Protein AF-A0A1H7DZS6-F1 (afdb_monomer_lite)

pLDDT: mean 70.5, std 15.98, range [32.78, 91.69]

Sequence (254 aa):
MMGNQKRARTQVGEMLVAMIVQDIGSSQHAVVIEGDDVTPARTVVLNKPEADPLTGVPYLSNDLQRTMLQVGLQDVPSSPTYRGQQLNALSESIKGLPPQYQAAAMPFLASLMDVPFRRALVQALCDAAAQESPEQVEQRIQKAVADALAKAGNDLKARELDMKERKTEAEIRKLMADAVQVGVQAAFAAMQGGAQVAQMPMIAPIADAIMQGAGYKRPMPGGDDPNFPTPAQTAAMNIKDPYVQGQGPRVGGA

Radius of gyration: 53.46 Å; chains: 1; bounding box: 147×62×86 Å

Secondary structure (DSSP, 8-state):
-HHHHHHHHHHHHHHHHHHHHHHHTTS-EEEEE---SSS--EEEEESEEEE-TTT--EEEET-TTTS------------HHHHHHHHHHHHHHHHTS-HHHHHHHHHHHHHHS--TTHHHHHHHHHHHHHSPPHHHHHHHHHHHHHHHHHHHHHHHHHHHHHHHHHHHHHHHHHHHHHHHHHHHHHHHHHHHHHHHHHH-TTSHHHHHHHHHHTT-PPP-S------PPPPP----------------------

Structure (mmCIF, N/CA/C/O backbone):
data_AF-A0A1H7DZS6-F1
#
_entry.id   AF-A0A1H7DZS6-F1
#
loop_
_atom_site.group_PDB
_atom_site.id
_atom_site.type_symbol
_atom_site.label_atom_id
_atom_site.label_alt_id
_atom_site.label_comp_id
_atom_site.label_asym_id
_atom_site.label_entity_id
_atom_site.label_seq_id
_atom_site.pdbx_PDB_ins_code
_atom_site.Cartn_x
_atom_site.Cartn_y
_atom_site.Cartn_z
_atom_site.occupancy
_atom_site.B_iso_or_equiv
_atom_site.auth_seq_id
_atom_site.auth_comp_id
_atom_site.auth_asym_id
_atom_site.auth_atom_id
_atom_site.pdbx_PDB_model_num
ATOM 1 N N . MET A 1 1 ? 32.379 15.514 -22.946 1.00 51.09 1 MET A N 1
ATOM 2 C CA . MET A 1 1 ? 32.490 14.082 -23.324 1.00 51.09 1 MET A CA 1
ATOM 3 C C . MET A 1 1 ? 31.477 13.148 -22.632 1.00 51.09 1 MET A C 1
ATOM 5 O O . MET A 1 1 ? 31.212 12.090 -23.184 1.00 51.09 1 MET A O 1
ATOM 9 N N . MET A 1 2 ? 30.844 13.509 -21.502 1.00 55.12 2 MET A N 1
ATOM 10 C CA . MET A 1 2 ? 29.923 12.622 -20.745 1.00 55.12 2 MET A CA 1
ATOM 11 C C . MET A 1 2 ? 28.507 12.409 -21.335 1.00 55.12 2 MET A C 1
ATOM 13 O O . MET A 1 2 ? 27.782 11.538 -20.862 1.00 55.12 2 MET A O 1
ATOM 17 N N . GLY A 1 3 ? 28.094 13.159 -22.365 1.00 66.62 3 GLY A N 1
ATOM 18 C CA . GLY A 1 3 ? 26.775 12.992 -23.003 1.00 66.62 3 GLY A CA 1
ATOM 19 C C . GLY A 1 3 ? 26.722 11.898 -24.078 1.00 66.62 3 GLY A C 1
ATOM 20 O O . GLY A 1 3 ? 25.679 11.282 -24.280 1.00 66.62 3 GLY A O 1
ATOM 21 N N . ASN A 1 4 ? 27.851 11.613 -24.735 1.00 78.94 4 ASN A N 1
ATOM 22 C CA . ASN A 1 4 ? 27.878 10.733 -25.907 1.00 78.94 4 ASN A CA 1
ATOM 23 C C . ASN A 1 4 ? 27.696 9.262 -25.527 1.00 78.94 4 ASN A C 1
ATOM 25 O O . ASN A 1 4 ? 26.955 8.554 -26.196 1.00 78.94 4 ASN A O 1
ATOM 29 N N . GLN A 1 5 ? 28.308 8.811 -24.427 1.00 78.56 5 GLN A N 1
ATOM 30 C CA . GLN A 1 5 ? 28.119 7.441 -23.939 1.00 78.56 5 GLN A CA 1
ATOM 31 C C . GLN A 1 5 ? 26.693 7.195 -23.448 1.00 78.56 5 GLN A C 1
ATOM 33 O O . GLN A 1 5 ? 26.123 6.155 -23.760 1.00 78.56 5 GLN A O 1
ATOM 38 N N . LYS A 1 6 ? 26.097 8.150 -22.719 1.00 75.56 6 LYS A N 1
ATOM 39 C CA . LYS A 1 6 ? 24.701 8.036 -22.273 1.00 75.56 6 LYS A CA 1
ATOM 40 C C . LYS A 1 6 ? 23.760 7.956 -23.472 1.00 75.56 6 LYS A C 1
ATOM 42 O O . LYS A 1 6 ? 22.984 7.017 -23.561 1.00 75.56 6 LYS A O 1
ATOM 47 N N . ARG A 1 7 ? 23.917 8.864 -24.443 1.00 80.31 7 ARG A N 1
ATOM 48 C CA . ARG A 1 7 ? 23.130 8.864 -25.683 1.00 80.31 7 ARG A CA 1
ATOM 49 C C . ARG A 1 7 ? 23.298 7.573 -26.488 1.00 80.31 7 ARG A C 1
ATOM 51 O O . ARG A 1 7 ? 22.303 7.025 -26.938 1.00 80.31 7 ARG A O 1
ATOM 58 N N . ALA A 1 8 ? 24.525 7.071 -26.632 1.00 83.62 8 ALA A N 1
ATOM 59 C CA . ALA A 1 8 ? 24.784 5.817 -27.337 1.00 83.62 8 ALA A CA 1
ATOM 60 C C . ALA A 1 8 ? 24.133 4.616 -26.628 1.00 83.62 8 ALA A C 1
ATOM 62 O O . ALA A 1 8 ? 23.527 3.776 -27.284 1.00 83.62 8 ALA A O 1
ATOM 63 N N . ARG A 1 9 ? 24.191 4.552 -25.289 1.00 81.06 9 ARG A N 1
ATOM 64 C CA . ARG A 1 9 ? 23.509 3.508 -24.505 1.00 81.06 9 ARG A CA 1
ATOM 65 C C . ARG A 1 9 ? 21.989 3.588 -24.634 1.00 81.06 9 ARG A C 1
ATOM 67 O O . ARG A 1 9 ? 21.358 2.550 -24.786 1.00 81.06 9 ARG A O 1
ATOM 74 N N . THR A 1 10 ? 21.413 4.792 -24.622 1.00 82.06 10 THR A N 1
ATOM 75 C CA . THR A 1 10 ? 19.974 4.984 -24.852 1.00 82.06 10 THR A CA 1
ATOM 76 C C . THR A 1 10 ? 19.564 4.504 -26.240 1.00 82.06 10 THR A C 1
ATOM 78 O O . THR A 1 10 ? 18.624 3.731 -26.342 1.00 82.06 10 THR A O 1
ATOM 81 N N . GLN A 1 11 ? 20.315 4.862 -27.285 1.00 84.00 11 GLN A N 1
ATOM 82 C CA . GLN A 1 11 ? 20.041 4.412 -28.657 1.00 84.00 11 GLN A CA 1
ATOM 83 C C . GLN A 1 11 ? 20.118 2.889 -28.808 1.00 84.00 11 GLN A C 1
ATOM 85 O O . GLN A 1 11 ? 19.274 2.288 -29.469 1.00 84.00 11 GLN A O 1
ATOM 90 N N . VAL A 1 12 ? 21.109 2.250 -28.179 1.00 87.00 12 VAL A N 1
ATOM 91 C CA . VAL A 1 12 ? 21.199 0.782 -28.153 1.00 87.00 12 VAL A CA 1
ATOM 92 C C . VAL A 1 12 ? 20.002 0.187 -27.409 1.00 87.00 12 VAL A C 1
ATOM 94 O O . VAL A 1 12 ? 19.409 -0.771 -27.891 1.00 87.00 12 VAL A O 1
ATOM 97 N N . GLY A 1 13 ? 19.607 0.771 -26.276 1.00 84.25 13 GLY A N 1
ATOM 98 C CA . GLY A 1 13 ? 18.428 0.342 -25.524 1.00 84.25 13 GLY A CA 1
ATOM 99 C C . GLY A 1 13 ? 17.132 0.447 -26.330 1.00 84.25 13 GLY A C 1
ATOM 100 O O . GLY A 1 13 ? 16.362 -0.505 -26.369 1.00 84.25 13 GLY A O 1
ATOM 101 N N . GLU A 1 14 ? 16.918 1.564 -27.024 1.00 84.50 14 GLU A N 1
ATOM 102 C CA . GLU A 1 14 ? 15.766 1.770 -27.910 1.00 84.50 14 GLU A CA 1
ATOM 103 C C . GLU A 1 14 ? 15.730 0.736 -29.042 1.00 84.50 14 GLU A C 1
ATOM 105 O O . GLU A 1 14 ? 14.680 0.153 -29.310 1.00 84.50 14 GLU A O 1
ATOM 110 N N . MET A 1 15 ? 16.876 0.451 -29.668 1.00 86.50 15 MET A N 1
ATOM 111 C CA . MET A 1 15 ? 16.966 -0.551 -30.733 1.00 86.50 15 MET A CA 1
ATOM 112 C C . MET A 1 15 ? 16.687 -1.969 -30.214 1.00 86.50 15 MET A C 1
ATOM 114 O O . MET A 1 15 ? 15.955 -2.718 -30.856 1.00 86.50 15 MET A O 1
ATOM 118 N N . LEU A 1 16 ? 17.212 -2.328 -29.039 1.00 86.38 16 LEU A N 1
ATOM 119 C CA . LEU A 1 16 ? 16.938 -3.623 -28.410 1.00 86.38 16 LEU A CA 1
ATOM 120 C C . LEU A 1 16 ? 15.455 -3.778 -28.059 1.00 86.38 16 LEU A C 1
ATOM 122 O O . LEU A 1 16 ? 14.871 -4.824 -28.329 1.00 86.38 16 LEU A O 1
ATOM 126 N N . VAL A 1 17 ? 14.825 -2.736 -27.510 1.00 85.06 17 VAL A N 1
ATOM 127 C CA . VAL A 1 17 ? 13.386 -2.754 -27.216 1.00 85.06 17 VAL A CA 1
ATOM 128 C C . VAL A 1 17 ? 12.570 -2.876 -28.500 1.00 85.06 17 VAL A C 1
ATOM 130 O O . VAL A 1 17 ? 11.630 -3.663 -28.532 1.00 85.06 17 VAL A O 1
ATOM 133 N N . ALA A 1 18 ? 12.945 -2.179 -29.575 1.00 85.25 18 ALA A N 1
ATOM 134 C CA . ALA A 1 18 ? 12.273 -2.316 -30.866 1.00 85.25 18 ALA A CA 1
ATOM 135 C C . ALA A 1 18 ? 12.347 -3.755 -31.408 1.00 85.25 18 ALA A C 1
ATOM 137 O O . ALA A 1 18 ? 11.340 -4.279 -31.882 1.00 85.25 18 ALA A O 1
ATOM 138 N N . MET A 1 19 ? 13.502 -4.421 -31.278 1.00 88.06 19 MET A N 1
ATOM 139 C CA . MET A 1 19 ? 13.647 -5.833 -31.651 1.00 88.06 19 MET A CA 1
ATOM 140 C C . MET A 1 19 ? 12.767 -6.751 -30.791 1.00 88.06 19 MET A C 1
ATOM 142 O O . MET A 1 19 ? 12.117 -7.640 -31.332 1.00 88.06 19 MET A O 1
ATOM 146 N N . ILE A 1 20 ? 12.694 -6.514 -29.477 1.00 86.62 20 ILE A N 1
ATOM 147 C CA . ILE A 1 20 ? 11.839 -7.287 -28.559 1.00 86.62 20 ILE A CA 1
ATOM 148 C C . ILE A 1 20 ? 10.353 -7.088 -28.889 1.00 86.62 20 ILE A C 1
ATOM 150 O O . ILE A 1 20 ? 9.594 -8.052 -28.925 1.00 86.62 20 ILE A O 1
ATOM 154 N N . VAL A 1 21 ? 9.924 -5.854 -29.170 1.00 85.69 21 VAL A N 1
ATOM 155 C CA . VAL A 1 21 ? 8.537 -5.557 -29.570 1.00 85.69 21 VAL A CA 1
ATOM 156 C C . VAL A 1 21 ? 8.193 -6.241 -30.896 1.00 85.69 21 VAL A C 1
ATOM 158 O O . VAL A 1 21 ? 7.091 -6.770 -31.042 1.00 85.69 21 VAL A O 1
ATOM 161 N N . GLN A 1 22 ? 9.130 -6.268 -31.849 1.00 85.62 22 GLN A N 1
ATOM 162 C CA . GLN A 1 22 ? 8.944 -6.963 -33.122 1.00 85.62 22 GLN A CA 1
ATOM 163 C C . GLN A 1 22 ? 8.830 -8.485 -32.944 1.00 85.62 22 GLN A C 1
ATOM 165 O O . GLN A 1 22 ? 8.007 -9.100 -33.619 1.00 85.62 22 GLN A O 1
ATOM 170 N N . ASP A 1 23 ? 9.617 -9.074 -32.042 1.00 87.19 23 ASP A N 1
ATOM 171 C CA . ASP A 1 23 ? 9.594 -10.511 -31.742 1.00 87.19 23 ASP A CA 1
ATOM 172 C C . ASP A 1 23 ? 8.302 -10.939 -31.021 1.00 87.19 23 ASP A C 1
ATOM 174 O O . ASP A 1 23 ? 7.656 -11.908 -31.415 1.00 87.19 23 ASP A O 1
ATOM 178 N N . ILE A 1 24 ? 7.857 -10.169 -30.018 1.00 85.69 24 ILE A N 1
ATOM 179 C CA . ILE A 1 24 ? 6.601 -10.436 -29.291 1.00 85.69 24 ILE A CA 1
ATOM 180 C C . ILE A 1 24 ? 5.380 -10.272 -30.213 1.00 85.69 24 ILE A C 1
ATOM 182 O O . ILE A 1 24 ? 4.404 -11.030 -30.119 1.00 85.69 24 ILE A O 1
ATOM 186 N N . GLY A 1 25 ? 5.410 -9.276 -31.101 1.00 84.50 25 GLY A N 1
ATOM 187 C CA . GLY A 1 25 ? 4.327 -9.000 -32.039 1.00 84.50 25 GLY A CA 1
ATOM 188 C C . GLY A 1 25 ? 2.991 -8.732 -31.334 1.00 84.50 25 GLY A C 1
ATOM 189 O O . GLY A 1 25 ? 2.914 -7.933 -30.400 1.00 84.50 25 GLY A O 1
ATOM 190 N N . SER A 1 26 ? 1.932 -9.410 -31.786 1.00 80.44 26 SER A N 1
ATOM 191 C CA . SER A 1 26 ? 0.571 -9.341 -31.226 1.00 80.44 26 SER A CA 1
ATOM 192 C C . SER A 1 26 ? 0.249 -10.477 -30.248 1.00 80.44 26 SER A C 1
ATOM 194 O O . SER A 1 26 ? -0.894 -10.612 -29.810 1.00 80.44 26 SER A O 1
ATOM 196 N N . SER A 1 27 ? 1.232 -11.317 -29.913 1.00 83.19 27 SER A N 1
ATOM 197 C CA . SER A 1 27 ? 1.024 -12.438 -28.998 1.00 83.19 27 SER A CA 1
ATOM 198 C C . SER A 1 27 ? 0.880 -11.960 -27.551 1.00 83.19 27 SER A C 1
ATOM 200 O O . SER A 1 27 ? 1.507 -10.980 -27.139 1.00 83.19 27 SER A O 1
ATOM 202 N N . GLN A 1 28 ? 0.043 -12.654 -26.773 1.00 86.25 28 GLN A N 1
ATOM 203 C CA . GLN A 1 28 ? -0.100 -12.395 -25.343 1.00 86.25 28 GLN A CA 1
ATOM 204 C C . GLN A 1 28 ? 1.182 -12.823 -24.623 1.00 86.25 28 GLN A C 1
ATOM 206 O O . GLN A 1 28 ? 1.579 -13.987 -24.695 1.00 86.25 28 GLN A O 1
ATOM 211 N N . HIS A 1 29 ? 1.799 -11.899 -23.887 1.00 85.75 29 HIS A N 1
ATOM 212 C CA . HIS A 1 29 ? 3.060 -12.149 -23.194 1.00 85.75 29 HIS A CA 1
ATOM 213 C C . HIS A 1 29 ? 2.986 -11.683 -21.738 1.00 85.75 29 HIS A C 1
ATOM 215 O O . HIS A 1 29 ? 2.577 -10.558 -21.459 1.00 85.75 29 HIS A O 1
ATOM 221 N N . ALA A 1 30 ? 3.363 -12.542 -20.791 1.00 87.62 30 ALA A N 1
ATOM 222 C CA . ALA A 1 30 ? 3.371 -12.208 -19.369 1.00 87.62 30 ALA A CA 1
ATOM 223 C C . ALA A 1 30 ? 4.791 -11.847 -18.921 1.00 87.62 30 ALA A C 1
ATOM 225 O O . ALA A 1 30 ? 5.684 -12.688 -18.955 1.00 87.62 30 ALA A O 1
ATOM 226 N N . VAL A 1 31 ? 4.981 -10.606 -18.474 1.00 85.88 31 VAL A N 1
ATOM 227 C CA . VAL A 1 31 ? 6.244 -10.128 -17.905 1.00 85.88 31 VAL A CA 1
ATOM 228 C C . VAL A 1 31 ? 6.127 -10.119 -16.389 1.00 85.88 31 VAL A C 1
ATOM 230 O O . VAL A 1 31 ? 5.275 -9.432 -15.819 1.00 85.88 31 VAL A O 1
ATOM 233 N N . VAL A 1 32 ? 6.996 -10.877 -15.725 1.00 86.44 32 VAL A N 1
ATOM 234 C CA . VAL A 1 32 ? 7.139 -10.829 -14.269 1.00 86.44 32 VAL A CA 1
ATOM 235 C C . VAL A 1 32 ? 8.122 -9.715 -13.935 1.00 86.44 32 VAL A C 1
ATOM 237 O O . VAL A 1 32 ? 9.293 -9.783 -14.292 1.00 86.44 32 VAL A O 1
ATOM 240 N N . ILE A 1 33 ? 7.635 -8.673 -13.267 1.00 83.94 33 ILE A N 1
ATOM 241 C CA . ILE A 1 33 ? 8.483 -7.639 -12.682 1.00 83.94 33 ILE A CA 1
ATOM 242 C C . ILE A 1 33 ? 8.883 -8.153 -11.306 1.00 83.94 33 ILE A C 1
ATOM 244 O O . ILE A 1 33 ? 8.041 -8.266 -10.406 1.00 83.94 33 ILE A O 1
ATOM 248 N N . GLU A 1 34 ? 10.160 -8.503 -11.171 1.00 75.62 34 GLU A N 1
ATOM 249 C CA . GLU A 1 34 ? 10.739 -8.873 -9.886 1.00 75.62 34 GLU A CA 1
ATOM 250 C C . GLU A 1 34 ? 10.570 -7.707 -8.909 1.00 75.62 34 GLU A C 1
ATOM 252 O O . GLU A 1 34 ? 10.906 -6.561 -9.208 1.00 75.62 34 GLU A O 1
ATOM 257 N N . GLY A 1 35 ? 9.970 -8.007 -7.762 1.00 73.75 35 GLY A N 1
ATOM 258 C CA . GLY A 1 35 ? 9.807 -7.047 -6.682 1.00 73.75 35 GLY A CA 1
ATOM 259 C C . GLY A 1 35 ? 11.135 -6.767 -5.984 1.00 73.75 35 GLY A C 1
ATOM 260 O O . GLY A 1 35 ? 12.027 -7.620 -5.963 1.00 73.75 35 GLY A O 1
ATOM 261 N N . ASP A 1 36 ? 11.251 -5.577 -5.402 1.00 71.88 36 ASP A N 1
ATOM 262 C CA . ASP A 1 36 ? 12.364 -5.236 -4.514 1.00 71.88 36 ASP A CA 1
ATOM 263 C C . ASP A 1 36 ? 12.099 -5.754 -3.087 1.00 71.88 36 ASP A C 1
ATOM 265 O O . ASP A 1 36 ? 11.020 -6.257 -2.784 1.00 71.88 36 ASP A O 1
ATOM 269 N N . ASP A 1 37 ? 13.048 -5.598 -2.168 1.00 68.81 37 ASP A N 1
ATOM 270 C CA . ASP A 1 37 ? 12.923 -6.075 -0.785 1.00 68.81 37 ASP A CA 1
ATOM 271 C C . ASP A 1 37 ? 11.703 -5.491 -0.040 1.00 68.81 37 ASP A C 1
ATOM 273 O O . ASP A 1 37 ? 11.241 -6.080 0.934 1.00 68.81 37 ASP A O 1
ATOM 277 N N . VAL A 1 38 ? 11.166 -4.358 -0.513 1.00 69.19 38 VAL A N 1
ATOM 278 C CA . VAL A 1 38 ? 9.967 -3.692 0.027 1.00 69.19 38 VAL A CA 1
ATOM 279 C C . VAL A 1 38 ? 8.716 -3.913 -0.832 1.00 69.19 38 VAL A C 1
ATOM 281 O O . VAL A 1 38 ? 7.598 -3.868 -0.321 1.00 69.19 38 VAL A O 1
ATOM 284 N N . THR A 1 39 ? 8.864 -4.111 -2.144 1.00 75.31 39 THR A N 1
ATOM 285 C CA . THR A 1 39 ? 7.722 -4.157 -3.072 1.00 75.31 39 THR A CA 1
ATOM 286 C C . THR A 1 39 ? 7.503 -5.579 -3.576 1.00 75.31 39 THR A C 1
ATOM 288 O O . THR A 1 39 ? 8.445 -6.196 -4.060 1.00 75.31 39 THR A O 1
ATOM 291 N N . PRO A 1 40 ? 6.280 -6.133 -3.506 1.00 78.44 40 PRO A N 1
ATOM 292 C CA . PRO A 1 40 ? 6.043 -7.496 -3.963 1.00 78.44 40 PRO A CA 1
ATOM 293 C C . PRO A 1 40 ? 6.203 -7.609 -5.483 1.00 78.44 40 PRO A C 1
ATOM 295 O O . PRO A 1 40 ? 5.926 -6.666 -6.230 1.00 78.44 40 PRO A O 1
ATOM 298 N N . ALA A 1 41 ? 6.605 -8.795 -5.944 1.00 84.31 41 ALA A N 1
ATOM 299 C CA . ALA A 1 41 ? 6.673 -9.095 -7.369 1.00 84.31 41 ALA A CA 1
ATOM 300 C C . ALA A 1 41 ? 5.287 -8.953 -8.011 1.00 84.31 41 ALA A C 1
ATOM 302 O O . ALA A 1 41 ? 4.280 -9.411 -7.464 1.00 84.31 41 ALA A O 1
ATOM 303 N N . ARG A 1 42 ? 5.235 -8.334 -9.192 1.00 84.38 42 ARG A N 1
ATOM 304 C CA . ARG A 1 42 ? 3.986 -8.129 -9.936 1.00 84.38 42 ARG A CA 1
ATOM 305 C C . ARG A 1 42 ? 4.114 -8.673 -11.345 1.00 84.38 42 ARG A C 1
ATOM 307 O O . ARG A 1 42 ? 5.106 -8.439 -12.025 1.00 84.38 42 ARG A O 1
ATOM 314 N N . THR A 1 43 ? 3.079 -9.364 -11.804 1.00 87.12 43 THR A N 1
ATOM 315 C CA . THR A 1 43 ? 3.013 -9.842 -13.188 1.00 87.12 43 THR A CA 1
ATOM 316 C C . THR A 1 43 ? 2.168 -8.879 -14.005 1.00 87.12 43 THR A C 1
ATOM 318 O O . THR A 1 43 ? 1.039 -8.565 -13.627 1.00 87.12 43 THR A O 1
ATOM 321 N N . VAL A 1 44 ? 2.717 -8.394 -15.114 1.00 87.31 44 VAL A N 1
ATOM 322 C CA . VAL A 1 44 ? 2.021 -7.541 -16.079 1.00 87.31 44 VAL A CA 1
ATOM 323 C C . VAL A 1 44 ? 1.840 -8.334 -17.366 1.00 87.31 44 VAL A C 1
ATOM 325 O O . VAL A 1 44 ? 2.802 -8.861 -17.920 1.00 87.31 44 VAL A O 1
ATOM 328 N N . VAL A 1 45 ? 0.598 -8.432 -17.840 1.00 89.50 45 VAL A N 1
ATOM 329 C CA . VAL A 1 45 ? 0.276 -9.107 -19.102 1.00 89.50 45 VAL A CA 1
ATOM 330 C C . VAL A 1 45 ? 0.192 -8.065 -20.215 1.00 89.50 45 VAL A C 1
ATOM 332 O O . VAL A 1 45 ? -0.584 -7.109 -20.129 1.00 89.50 45 VAL A O 1
ATOM 335 N N . LEU A 1 46 ? 1.013 -8.260 -21.240 1.00 87.75 46 LEU A N 1
ATOM 336 C CA . LEU A 1 46 ? 1.074 -7.478 -22.469 1.00 87.75 46 LEU A CA 1
ATOM 337 C C . LEU A 1 46 ? 0.176 -8.122 -23.530 1.00 87.75 46 LEU A C 1
ATOM 339 O O . LEU A 1 46 ? 0.028 -9.349 -23.545 1.00 87.75 46 LEU A O 1
ATOM 343 N N . ASN A 1 47 ? -0.404 -7.301 -24.412 1.00 87.00 47 ASN A N 1
ATOM 344 C CA . ASN A 1 47 ? -1.307 -7.732 -25.486 1.00 87.00 47 ASN A CA 1
ATOM 345 C C . ASN A 1 47 ? -2.434 -8.666 -24.998 1.00 87.00 47 ASN A C 1
ATOM 347 O O . ASN A 1 47 ? -2.729 -9.688 -25.619 1.00 87.00 47 ASN A O 1
ATOM 351 N N . LYS A 1 48 ? -3.055 -8.361 -23.855 1.00 86.38 48 LYS A N 1
ATOM 352 C CA . LYS A 1 48 ? -4.148 -9.187 -23.330 1.00 86.38 48 LYS A CA 1
ATOM 353 C C . LYS A 1 48 ? -5.395 -8.972 -24.203 1.00 86.38 48 LYS A C 1
ATOM 355 O O . LYS A 1 48 ? -5.857 -7.834 -24.274 1.00 86.38 48 LYS A O 1
ATOM 360 N N . PRO A 1 49 ? -5.973 -10.012 -24.828 1.00 85.38 49 PRO A N 1
ATOM 361 C CA . PRO A 1 49 ? -7.234 -9.868 -25.543 1.00 85.38 49 PRO A CA 1
ATOM 362 C C . PRO A 1 49 ? -8.348 -9.574 -24.537 1.00 85.38 49 PRO A C 1
ATOM 364 O O . PRO A 1 49 ? -8.611 -10.360 -23.625 1.00 85.38 49 PRO A O 1
ATOM 367 N N . GLU A 1 50 ? -8.971 -8.413 -24.678 1.00 83.44 50 GLU A N 1
ATOM 368 C CA . GLU A 1 50 ? -10.053 -7.935 -23.828 1.00 83.44 50 GLU A CA 1
ATOM 369 C C . GLU A 1 50 ? -11.208 -7.468 -24.717 1.00 83.44 50 GLU A C 1
ATOM 371 O O . GLU A 1 50 ? -11.011 -7.051 -25.857 1.00 83.44 50 GLU A O 1
ATOM 376 N N . ALA A 1 51 ? -12.436 -7.604 -24.233 1.00 83.38 51 ALA A N 1
ATOM 377 C CA . ALA A 1 51 ? -13.615 -7.135 -24.945 1.00 83.38 51 ALA A CA 1
ATOM 378 C C . ALA A 1 51 ? -14.162 -5.918 -24.211 1.00 83.38 51 ALA A C 1
ATOM 380 O O . ALA A 1 51 ? -14.288 -5.944 -22.985 1.00 83.38 51 ALA A O 1
ATOM 381 N N . ASP A 1 52 ? -14.485 -4.862 -24.954 1.00 81.19 52 ASP A N 1
ATOM 382 C CA . ASP A 1 52 ? -15.093 -3.673 -24.363 1.00 81.19 52 ASP A CA 1
ATOM 383 C C . ASP A 1 52 ? -16.479 -4.044 -23.806 1.00 81.19 52 ASP A C 1
ATOM 385 O O . ASP A 1 52 ? -17.328 -4.527 -24.567 1.00 81.19 52 ASP A O 1
ATOM 389 N N . PRO A 1 53 ? -16.726 -3.842 -22.497 1.00 77.00 53 PRO A N 1
ATOM 390 C CA . PRO A 1 53 ? -17.970 -4.237 -21.848 1.00 77.00 53 PRO A CA 1
ATOM 391 C C . PRO A 1 53 ? -19.218 -3.530 -22.398 1.00 77.00 53 PRO A C 1
ATOM 393 O O . PRO A 1 53 ? -20.317 -4.038 -22.187 1.00 77.00 53 PRO A O 1
ATOM 396 N N . LEU A 1 54 ? -19.085 -2.390 -23.093 1.00 78.31 54 LEU A N 1
ATOM 397 C CA . LEU A 1 54 ? -20.223 -1.686 -23.701 1.00 78.31 54 LEU A CA 1
ATOM 398 C C . LEU A 1 54 ? -20.428 -2.008 -25.186 1.00 78.31 54 LEU A C 1
ATOM 400 O O . LEU A 1 54 ? -21.569 -2.066 -25.643 1.00 78.31 54 LEU A O 1
ATOM 404 N N . THR A 1 55 ? -19.346 -2.163 -25.951 1.00 80.94 55 THR A N 1
ATOM 405 C CA . THR A 1 55 ? -19.410 -2.249 -27.422 1.00 80.94 55 THR A CA 1
ATOM 406 C C . THR A 1 55 ? -19.175 -3.658 -27.966 1.00 80.94 55 THR A C 1
ATOM 408 O O . THR A 1 55 ? -19.473 -3.915 -29.132 1.00 80.94 55 THR A O 1
ATOM 411 N N . GLY A 1 56 ? -18.668 -4.586 -27.145 1.00 78.81 56 GLY A N 1
ATOM 412 C CA . GLY A 1 56 ? -18.410 -5.978 -27.529 1.00 78.81 56 GLY A CA 1
ATOM 413 C C . GLY A 1 56 ? -17.294 -6.153 -28.566 1.00 78.81 56 GLY A C 1
ATOM 414 O O . GLY A 1 56 ? -17.082 -7.264 -29.053 1.00 78.81 56 GLY A O 1
ATOM 415 N N . VAL A 1 57 ? -16.579 -5.080 -28.918 1.00 82.81 57 VAL A N 1
ATOM 416 C CA . VAL A 1 57 ? -15.469 -5.128 -29.873 1.00 82.81 57 VAL A CA 1
ATOM 417 C C . VAL A 1 57 ? -14.235 -5.709 -29.172 1.00 82.81 57 VAL A C 1
ATOM 419 O O . VAL A 1 57 ? -13.859 -5.215 -28.103 1.00 82.81 57 VAL A O 1
ATOM 422 N N . PRO A 1 58 ? -13.587 -6.741 -29.746 1.00 81.69 58 PRO A N 1
ATOM 423 C CA . PRO A 1 58 ? -12.338 -7.258 -29.209 1.00 81.69 58 PRO A CA 1
ATOM 424 C C . PRO A 1 58 ? -11.217 -6.240 -29.440 1.00 81.69 58 PRO A C 1
ATOM 426 O O . PRO A 1 58 ? -10.993 -5.788 -30.564 1.00 81.69 58 PRO A O 1
ATOM 429 N N . TYR A 1 59 ? -10.490 -5.899 -28.382 1.00 82.56 59 TYR A N 1
ATOM 430 C CA . TYR A 1 59 ? -9.290 -5.073 -28.439 1.00 82.56 59 TYR A CA 1
ATOM 431 C C . TYR A 1 59 ? -8.145 -5.729 -27.659 1.00 82.56 59 TYR A C 1
ATOM 433 O O . TYR A 1 59 ? -8.341 -6.612 -26.826 1.00 82.56 59 TYR A O 1
ATOM 441 N N . LEU A 1 60 ? -6.912 -5.315 -27.947 1.00 83.56 60 LEU A N 1
ATOM 442 C CA . LEU A 1 60 ? -5.743 -5.736 -27.179 1.00 83.56 60 LEU A CA 1
ATOM 443 C C . LEU A 1 60 ? -5.462 -4.694 -26.093 1.00 83.56 60 LEU A C 1
ATOM 445 O O . LEU A 1 60 ? -5.181 -3.531 -26.380 1.00 83.56 60 LEU A O 1
ATOM 449 N N . SER A 1 61 ? -5.563 -5.116 -24.839 1.00 81.69 61 SER A N 1
ATOM 450 C CA . SER A 1 61 ? -5.173 -4.343 -23.665 1.00 81.69 61 SER A CA 1
ATOM 451 C C . SER A 1 61 ? -3.645 -4.383 -23.534 1.00 81.69 61 SER A C 1
ATOM 453 O O . SER A 1 61 ? -3.045 -5.459 -23.601 1.00 81.69 61 SER A O 1
ATOM 455 N N . ASN A 1 62 ? -3.004 -3.219 -23.372 1.00 81.81 62 ASN A N 1
ATOM 456 C CA . ASN A 1 62 ? -1.542 -3.043 -23.431 1.00 81.81 62 ASN A CA 1
ATOM 457 C C . ASN A 1 62 ? -0.914 -3.485 -24.768 1.00 81.81 62 ASN A C 1
ATOM 459 O O . ASN A 1 62 ? 0.020 -4.289 -24.782 1.00 81.81 62 ASN A O 1
ATOM 463 N N . ASP A 1 63 ? -1.440 -2.963 -25.880 1.00 83.62 63 ASP A N 1
ATOM 464 C CA . ASP A 1 63 ? -0.896 -3.173 -27.226 1.00 83.62 63 ASP A CA 1
ATOM 465 C C . ASP A 1 63 ? 0.488 -2.518 -27.378 1.00 83.62 63 ASP A C 1
ATOM 467 O O . ASP A 1 63 ? 0.623 -1.287 -27.394 1.00 83.62 63 ASP A O 1
ATOM 471 N N . LEU A 1 64 ? 1.523 -3.349 -27.506 1.00 79.69 64 LEU A N 1
ATOM 472 C CA . LEU A 1 64 ? 2.913 -2.905 -27.637 1.00 79.69 64 LEU A CA 1
ATOM 473 C C . LEU A 1 64 ? 3.206 -2.185 -28.959 1.00 79.69 64 LEU A C 1
ATOM 475 O O . LEU A 1 64 ? 4.099 -1.343 -28.996 1.00 79.69 64 LEU A O 1
ATOM 479 N N . GLN A 1 65 ? 2.471 -2.484 -30.032 1.00 80.44 65 GLN A N 1
ATOM 480 C CA . GLN A 1 65 ? 2.718 -1.906 -31.358 1.00 80.44 65 GLN A CA 1
ATOM 481 C C . GLN A 1 65 ? 2.139 -0.495 -31.487 1.00 80.44 65 GLN A C 1
ATOM 483 O O . GLN A 1 65 ? 2.615 0.308 -32.288 1.00 80.44 65 GLN A O 1
ATOM 488 N N . ARG A 1 66 ? 1.110 -0.184 -30.693 1.00 79.88 66 ARG A N 1
ATOM 489 C CA . ARG A 1 66 ? 0.444 1.128 -30.691 1.00 79.88 66 ARG A CA 1
ATOM 490 C C . ARG A 1 66 ? 0.928 2.059 -29.582 1.00 79.88 66 ARG A C 1
ATOM 492 O O . ARG A 1 66 ? 0.699 3.266 -29.665 1.00 79.88 66 ARG A O 1
ATOM 499 N N . THR A 1 67 ? 1.576 1.525 -28.550 1.00 75.38 67 THR A N 1
ATOM 500 C CA . THR A 1 67 ? 2.043 2.313 -27.404 1.00 75.38 67 THR A CA 1
ATOM 501 C C . THR A 1 67 ? 3.368 3.007 -27.721 1.00 75.38 67 THR A C 1
ATOM 503 O O . THR A 1 67 ? 4.350 2.364 -28.080 1.00 75.38 67 THR A O 1
ATOM 506 N N . MET A 1 68 ? 3.433 4.331 -27.542 1.00 64.31 68 MET A N 1
ATOM 507 C CA . MET A 1 68 ? 4.704 5.059 -27.605 1.00 64.31 68 MET A CA 1
ATOM 508 C C . MET A 1 68 ? 5.515 4.804 -26.330 1.00 64.31 68 MET A C 1
ATOM 510 O O . MET A 1 68 ? 5.226 5.368 -25.276 1.00 64.31 68 MET A O 1
ATOM 514 N N . LEU A 1 69 ? 6.533 3.949 -26.425 1.00 68.62 69 LEU A N 1
ATOM 515 C CA . LEU A 1 69 ? 7.438 3.636 -25.320 1.00 68.62 69 LEU A CA 1
ATOM 516 C C . LEU A 1 69 ? 8.603 4.637 -25.290 1.00 68.62 69 LEU A C 1
ATOM 518 O O . LEU A 1 69 ? 9.411 4.686 -26.215 1.00 68.62 69 LEU A O 1
ATOM 522 N N . GLN A 1 70 ? 8.710 5.420 -24.215 1.00 66.69 70 GLN A N 1
ATOM 523 C CA . GLN A 1 70 ? 9.900 6.224 -23.920 1.00 66.69 70 GLN A CA 1
ATOM 524 C C . GLN A 1 70 ? 10.764 5.494 -22.891 1.00 66.69 70 GLN A C 1
ATOM 526 O O . GLN A 1 70 ? 10.326 5.248 -21.768 1.00 66.69 70 GLN A O 1
ATOM 531 N N . VAL A 1 71 ? 11.998 5.151 -23.266 1.00 64.19 71 VAL A N 1
ATOM 532 C CA . VAL A 1 71 ? 12.922 4.422 -22.389 1.00 64.19 71 VAL A CA 1
ATOM 533 C C . VAL A 1 71 ? 13.886 5.402 -21.726 1.00 64.19 71 VAL A C 1
ATOM 535 O O . VAL A 1 71 ? 14.842 5.886 -22.329 1.00 64.19 71 VAL A O 1
ATOM 538 N N . GLY A 1 72 ? 13.648 5.681 -20.447 1.00 68.31 72 GLY A N 1
ATOM 539 C CA . GLY A 1 72 ? 14.600 6.386 -19.594 1.00 68.31 72 GLY A CA 1
ATOM 540 C C . GLY A 1 72 ? 15.571 5.403 -18.946 1.00 68.31 72 GLY A C 1
ATOM 541 O O . GLY A 1 72 ? 15.250 4.818 -17.918 1.00 68.31 72 GLY A O 1
ATOM 542 N N . LEU A 1 73 ? 16.763 5.224 -19.516 1.00 65.88 73 LEU A N 1
ATOM 543 C CA . LEU A 1 73 ? 17.825 4.441 -18.875 1.00 65.88 73 LEU A CA 1
ATOM 544 C C . LEU A 1 73 ? 18.508 5.284 -17.793 1.00 65.88 73 LEU A C 1
ATOM 546 O O . LEU A 1 73 ? 19.240 6.229 -18.099 1.00 65.88 73 LEU A O 1
ATOM 550 N N . GLN A 1 74 ? 18.276 4.933 -16.529 1.00 63.06 74 GLN A N 1
ATOM 551 C CA . GLN A 1 74 ? 19.022 5.474 -15.397 1.00 63.06 74 GLN A CA 1
ATOM 552 C C . GLN A 1 74 ? 19.994 4.417 -14.880 1.00 63.06 74 GLN A C 1
ATOM 554 O O . GLN A 1 74 ? 19.620 3.270 -14.653 1.00 63.06 74 GLN A O 1
ATOM 559 N N . ASP A 1 75 ? 21.253 4.814 -14.718 1.00 64.38 75 ASP A N 1
ATOM 560 C CA . ASP A 1 75 ? 22.259 3.983 -14.066 1.00 64.38 75 ASP A CA 1
ATOM 561 C C . ASP A 1 75 ? 22.068 4.133 -12.556 1.00 64.38 75 ASP A C 1
ATOM 563 O O . ASP A 1 75 ? 22.220 5.237 -12.024 1.00 64.38 75 ASP A O 1
ATOM 567 N N . VAL A 1 76 ? 21.664 3.056 -11.882 1.00 62.47 76 VAL A N 1
ATOM 568 C CA . VAL A 1 76 ? 21.516 3.046 -10.426 1.00 62.47 76 VAL A CA 1
ATOM 569 C C . VAL A 1 76 ? 22.872 2.647 -9.847 1.00 62.47 76 VAL A C 1
ATOM 571 O O . VAL A 1 76 ? 23.294 1.505 -10.035 1.00 62.47 76 VAL A O 1
ATOM 574 N N . PRO A 1 77 ? 23.590 3.540 -9.138 1.00 62.97 77 PRO A N 1
ATOM 575 C CA . PRO A 1 77 ? 24.866 3.173 -8.550 1.00 62.97 77 PRO A CA 1
ATOM 576 C C . PRO A 1 77 ? 24.619 2.159 -7.426 1.00 62.97 77 PRO A C 1
ATOM 578 O O . PRO A 1 77 ? 24.193 2.519 -6.337 1.00 62.97 77 PRO A O 1
ATOM 581 N N . SER A 1 78 ? 24.892 0.876 -7.658 1.00 64.50 78 SER A N 1
ATOM 582 C CA . SER A 1 78 ? 24.704 -0.176 -6.640 1.00 64.50 78 SER A CA 1
ATOM 583 C C . SER A 1 78 ? 25.935 -0.400 -5.750 1.00 64.50 78 SER A C 1
ATOM 585 O O . SER A 1 78 ? 26.033 -1.424 -5.061 1.00 64.50 78 SER A O 1
ATOM 587 N N . SER A 1 79 ? 26.900 0.532 -5.755 1.00 81.06 79 SER A N 1
ATOM 588 C CA . SER A 1 79 ? 28.147 0.354 -5.009 1.00 81.06 79 SER A CA 1
ATOM 589 C C . SER A 1 79 ? 27.887 0.316 -3.493 1.00 81.06 79 SER A C 1
ATOM 591 O O . SER A 1 79 ? 27.048 1.072 -2.989 1.00 81.06 79 SER A O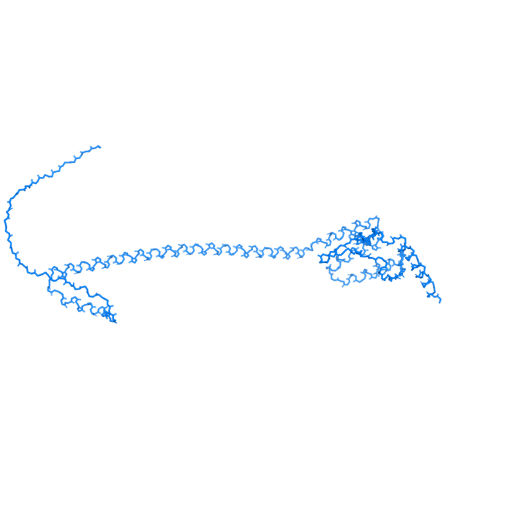 1
ATOM 593 N N . PRO A 1 80 ? 28.600 -0.539 -2.733 1.00 75.00 80 PRO A N 1
ATOM 594 C CA . PRO A 1 80 ? 28.460 -0.599 -1.275 1.00 75.00 80 PRO A CA 1
ATOM 595 C C . PRO A 1 80 ? 28.702 0.758 -0.599 1.00 75.00 80 PRO A C 1
ATOM 597 O O . PRO A 1 80 ? 27.997 1.128 0.336 1.00 75.00 80 PRO A O 1
ATOM 600 N N . THR A 1 81 ? 29.652 1.541 -1.119 1.00 80.88 81 THR A N 1
ATOM 601 C CA . THR A 1 81 ? 29.965 2.888 -0.625 1.00 80.88 81 THR A CA 1
ATOM 602 C C . THR A 1 81 ? 28.797 3.857 -0.802 1.00 80.88 81 THR A C 1
ATOM 604 O O . THR A 1 81 ? 28.496 4.614 0.117 1.00 80.88 81 THR A O 1
ATOM 607 N N . TYR A 1 82 ? 28.113 3.825 -1.949 1.00 82.69 82 TYR A N 1
ATOM 608 C CA .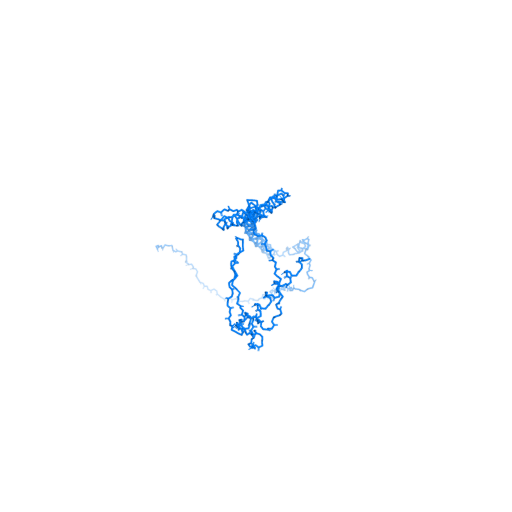 TYR A 1 82 ? 26.963 4.694 -2.210 1.00 82.69 82 TYR A CA 1
ATOM 609 C C . TYR A 1 82 ? 25.761 4.325 -1.328 1.00 82.69 82 TYR A C 1
ATOM 611 O O . TYR A 1 82 ? 25.141 5.209 -0.741 1.00 82.69 82 TYR A O 1
ATOM 619 N N . ARG A 1 83 ? 25.498 3.024 -1.129 1.00 78.25 83 ARG A N 1
ATOM 620 C CA . ARG A 1 83 ? 24.481 2.548 -0.171 1.00 78.25 83 ARG A CA 1
ATOM 621 C C . ARG A 1 83 ? 24.778 2.992 1.262 1.00 78.25 83 ARG A C 1
ATOM 623 O O . ARG A 1 83 ? 23.878 3.468 1.945 1.00 78.25 83 ARG A O 1
ATOM 630 N N . GLY A 1 84 ? 26.036 2.917 1.700 1.00 82.56 84 GLY A N 1
ATOM 631 C CA . GLY A 1 84 ? 26.448 3.417 3.016 1.00 82.56 84 GLY A CA 1
ATOM 632 C C . GLY A 1 84 ? 26.240 4.928 3.181 1.00 82.56 84 GLY A C 1
ATOM 633 O O . GLY A 1 84 ? 25.772 5.379 4.224 1.00 82.56 84 GLY A O 1
ATOM 634 N N . GLN A 1 85 ? 26.520 5.720 2.140 1.00 85.88 85 GLN A N 1
ATOM 635 C CA . GLN A 1 85 ? 26.248 7.163 2.145 1.00 85.88 85 GLN A CA 1
ATOM 636 C C . GLN A 1 85 ? 24.746 7.462 2.232 1.00 85.88 85 GLN A C 1
ATOM 638 O O . GLN A 1 85 ? 24.344 8.337 2.998 1.00 85.88 85 GLN A O 1
ATOM 643 N N . GLN A 1 86 ? 23.914 6.712 1.501 1.00 84.00 86 GLN A N 1
ATOM 644 C CA . GLN A 1 86 ? 22.459 6.833 1.593 1.00 84.00 86 GLN A CA 1
ATOM 645 C C . GLN A 1 86 ? 21.933 6.447 2.976 1.00 84.00 86 GLN A C 1
ATOM 647 O O . GLN A 1 86 ? 21.116 7.177 3.523 1.00 84.00 86 GLN A O 1
ATOM 652 N N . LEU A 1 87 ? 22.426 5.354 3.568 1.00 83.38 87 LEU A N 1
ATOM 653 C CA . LEU A 1 87 ? 22.068 4.944 4.929 1.00 83.38 87 LEU A CA 1
ATOM 654 C C . LEU A 1 87 ? 22.367 6.040 5.948 1.00 83.38 87 LEU A C 1
ATOM 656 O O . LEU A 1 87 ? 21.530 6.314 6.805 1.00 83.38 87 LEU A O 1
ATOM 660 N N . ASN A 1 88 ? 23.526 6.692 5.841 1.00 86.56 88 ASN A N 1
ATOM 661 C CA . ASN A 1 88 ? 23.897 7.786 6.734 1.00 86.56 88 ASN A CA 1
ATOM 662 C C . ASN A 1 88 ? 22.968 8.998 6.557 1.00 86.56 88 ASN A C 1
ATOM 664 O O . ASN A 1 88 ? 22.400 9.474 7.539 1.00 86.56 88 ASN A O 1
ATOM 668 N N . ALA A 1 89 ? 22.739 9.441 5.316 1.00 87.25 89 ALA A N 1
ATOM 669 C CA . ALA A 1 89 ? 21.855 10.572 5.021 1.00 87.25 89 ALA A CA 1
ATOM 670 C C . ALA A 1 89 ? 20.390 10.303 5.425 1.00 87.25 89 ALA A C 1
ATOM 672 O O . ALA A 1 89 ? 19.706 11.171 5.976 1.00 87.25 89 ALA A O 1
ATOM 673 N N . LEU A 1 90 ? 19.906 9.080 5.189 1.00 84.00 90 LEU A N 1
ATOM 674 C CA . LEU A 1 90 ? 18.554 8.664 5.546 1.00 84.00 90 LEU A CA 1
ATOM 675 C C . LEU A 1 90 ? 18.403 8.528 7.067 1.00 84.00 90 LEU A C 1
ATOM 677 O O . LEU A 1 90 ? 17.404 8.974 7.620 1.00 84.00 90 LEU A O 1
ATOM 681 N N . SER A 1 91 ? 19.409 7.991 7.763 1.00 85.31 91 SER A N 1
ATOM 682 C CA . SER A 1 91 ? 19.398 7.865 9.227 1.00 85.31 91 SER A CA 1
ATOM 683 C C . SER A 1 91 ? 19.372 9.221 9.933 1.00 85.31 91 SER A C 1
ATOM 685 O O . SER A 1 91 ? 18.704 9.361 10.955 1.00 85.31 91 SER A O 1
ATOM 687 N N . GLU A 1 92 ? 20.075 10.231 9.413 1.00 86.69 92 GLU A N 1
ATOM 688 C CA . GLU A 1 92 ? 20.001 11.604 9.935 1.00 86.69 92 GLU A CA 1
ATOM 689 C C . GLU A 1 92 ? 18.621 12.224 9.707 1.00 86.69 92 GLU A C 1
ATOM 691 O O . GLU A 1 92 ? 18.052 12.821 10.620 1.00 86.69 92 GLU A O 1
ATOM 696 N N . SER A 1 93 ? 18.048 12.004 8.523 1.00 84.56 93 SER A N 1
ATOM 697 C CA . SER A 1 93 ? 16.710 12.494 8.183 1.00 84.56 93 SER A CA 1
ATOM 698 C C . SER A 1 93 ? 15.622 11.845 9.050 1.00 84.56 93 SER A C 1
ATOM 700 O O . SER A 1 93 ? 14.718 12.528 9.525 1.00 84.56 93 SER A O 1
ATOM 702 N N . ILE A 1 94 ? 15.724 10.538 9.315 1.00 82.44 94 ILE A N 1
ATOM 703 C CA . ILE A 1 94 ? 14.734 9.778 10.095 1.00 82.44 94 ILE A CA 1
ATOM 704 C C . ILE A 1 94 ? 14.766 10.151 11.579 1.00 82.44 94 ILE A C 1
ATOM 706 O O . ILE A 1 94 ? 13.711 10.225 12.206 1.00 82.44 94 ILE A O 1
ATOM 710 N N . LYS A 1 95 ? 15.942 10.457 12.145 1.00 84.81 95 LYS A N 1
ATOM 711 C CA . LYS A 1 95 ? 16.057 10.912 13.544 1.00 84.81 95 LYS A CA 1
ATOM 712 C C . LYS A 1 95 ? 15.280 12.203 13.820 1.00 84.81 95 LYS A C 1
ATOM 714 O O . LYS A 1 95 ? 14.887 12.429 14.960 1.00 84.81 95 LYS A O 1
ATOM 719 N N . GLY A 1 96 ? 15.059 13.034 12.799 1.00 85.44 96 GLY A N 1
ATOM 720 C CA . GLY A 1 96 ? 14.268 14.261 12.905 1.00 85.44 96 GLY A CA 1
ATOM 721 C C . GLY A 1 96 ? 12.751 14.066 12.795 1.00 85.44 96 GLY A C 1
ATOM 722 O O . GLY A 1 96 ? 12.009 15.016 13.032 1.00 85.44 96 GLY A O 1
ATOM 723 N N . LEU A 1 97 ? 12.269 12.873 12.426 1.00 83.50 97 LEU A N 1
ATOM 724 C CA . LEU A 1 97 ? 10.843 12.617 12.202 1.00 83.50 97 LEU A CA 1
ATOM 725 C C . LEU A 1 97 ? 10.107 12.207 13.492 1.00 83.50 97 LEU A C 1
ATOM 727 O O . LEU A 1 97 ? 10.717 11.613 14.380 1.00 83.50 97 LEU A O 1
ATOM 731 N N . PRO A 1 98 ? 8.786 12.450 13.599 1.00 83.81 98 PRO A N 1
ATOM 732 C CA . PRO A 1 98 ? 7.967 11.919 14.691 1.00 83.81 98 PRO A CA 1
ATOM 733 C C . PRO A 1 98 ? 7.957 10.374 14.740 1.00 83.81 98 PRO A C 1
ATOM 735 O O . PRO A 1 98 ? 8.073 9.740 13.686 1.00 83.81 98 PRO A O 1
ATOM 738 N N . PRO A 1 99 ? 7.730 9.744 15.915 1.00 78.75 99 PRO A N 1
ATOM 739 C CA . PRO A 1 99 ? 7.844 8.288 16.105 1.00 78.75 99 PRO A CA 1
ATOM 740 C C . PRO A 1 99 ? 7.006 7.436 15.139 1.00 78.75 99 PRO A C 1
ATOM 742 O O . PRO A 1 99 ? 7.448 6.381 14.691 1.00 78.75 99 PRO A O 1
ATOM 745 N N . GLN A 1 100 ? 5.821 7.918 14.755 1.00 76.56 100 GLN A N 1
ATOM 746 C CA . GLN A 1 100 ? 4.935 7.227 13.810 1.00 76.56 100 GLN A CA 1
ATOM 747 C C . GLN A 1 100 ? 5.558 7.107 12.408 1.00 76.56 100 GLN A C 1
ATOM 749 O O . GLN A 1 100 ? 5.435 6.075 11.753 1.00 76.56 100 GLN A O 1
ATOM 754 N N . TYR A 1 101 ? 6.286 8.134 11.963 1.00 74.81 101 TYR A N 1
ATOM 755 C CA . TYR A 1 101 ? 6.975 8.129 10.670 1.00 74.81 101 TYR A CA 1
ATOM 756 C C . TYR A 1 101 ? 8.320 7.399 10.730 1.00 74.81 101 TYR A C 1
ATOM 758 O O . TYR A 1 101 ? 8.764 6.858 9.720 1.00 74.81 101 TYR A O 1
ATOM 766 N N . GLN A 1 102 ? 8.947 7.326 11.909 1.00 77.88 102 GLN A N 1
ATOM 767 C CA . GLN A 1 102 ? 10.143 6.506 12.111 1.00 77.88 102 GLN A CA 1
ATOM 768 C C . GLN A 1 102 ? 9.828 5.022 11.895 1.00 77.88 102 GLN A C 1
ATOM 770 O O . GLN A 1 102 ? 10.556 4.356 11.165 1.00 77.88 102 GLN A O 1
ATOM 775 N N . ALA A 1 103 ? 8.716 4.525 12.451 1.00 76.31 103 ALA A N 1
ATOM 776 C CA . ALA A 1 103 ? 8.287 3.135 12.280 1.00 76.31 103 ALA A CA 1
ATOM 777 C C . ALA A 1 103 ? 8.067 2.766 10.803 1.00 76.31 103 ALA A C 1
ATOM 779 O O . ALA A 1 103 ? 8.517 1.714 10.357 1.00 76.31 103 ALA A O 1
ATOM 780 N N . ALA A 1 104 ? 7.463 3.666 10.022 1.00 76.50 104 ALA A N 1
ATOM 781 C CA . ALA A 1 104 ? 7.274 3.476 8.584 1.00 76.50 104 ALA A CA 1
ATOM 782 C C . ALA A 1 104 ? 8.590 3.528 7.781 1.00 76.50 104 ALA A C 1
ATOM 784 O O . ALA A 1 104 ? 8.677 2.940 6.707 1.00 76.50 104 ALA A O 1
ATOM 785 N N . ALA A 1 105 ? 9.616 4.220 8.285 1.00 78.06 105 ALA A N 1
ATOM 786 C CA . ALA A 1 105 ? 10.902 4.378 7.609 1.00 78.06 105 ALA A CA 1
ATOM 787 C C . ALA A 1 105 ? 11.912 3.251 7.921 1.00 78.06 105 ALA A C 1
ATOM 789 O O . ALA A 1 105 ? 12.821 2.999 7.126 1.00 78.06 105 ALA A O 1
ATOM 790 N N . MET A 1 106 ? 11.750 2.544 9.047 1.00 79.38 106 MET A N 1
ATOM 791 C CA . MET A 1 106 ? 12.636 1.445 9.467 1.00 79.38 106 MET A CA 1
ATOM 792 C C . MET A 1 106 ? 12.774 0.304 8.437 1.00 79.38 106 MET A C 1
ATOM 794 O O . MET A 1 106 ? 13.908 -0.129 8.213 1.00 79.38 106 MET A O 1
ATOM 798 N N . PRO A 1 107 ? 11.707 -0.165 7.755 1.00 80.31 107 PRO A N 1
ATOM 799 C CA . PRO A 1 107 ? 11.835 -1.185 6.711 1.00 80.31 107 PRO A CA 1
ATOM 800 C C . PRO A 1 107 ? 12.749 -0.750 5.552 1.00 80.31 107 PRO A C 1
ATOM 802 O O . PRO A 1 107 ? 13.503 -1.563 5.021 1.00 80.31 107 PRO A O 1
ATOM 805 N N . PHE A 1 108 ? 12.753 0.540 5.199 1.00 77.62 108 PHE A N 1
ATOM 806 C CA . PHE A 1 108 ? 13.599 1.086 4.130 1.00 77.62 108 PHE A CA 1
ATOM 807 C C . PHE A 1 108 ? 15.066 1.241 4.547 1.00 77.62 108 PHE A C 1
ATOM 809 O O . PHE A 1 108 ? 15.969 1.065 3.734 1.00 77.62 108 PHE A O 1
ATOM 816 N N . LEU A 1 109 ? 15.337 1.536 5.823 1.00 77.62 109 LEU A N 1
ATOM 817 C CA . LEU A 1 109 ? 16.707 1.472 6.341 1.00 77.62 109 LEU A CA 1
ATOM 818 C C . LEU A 1 109 ? 17.230 0.036 6.297 1.00 77.62 109 LEU A C 1
ATOM 820 O O . LEU A 1 109 ? 18.368 -0.201 5.898 1.00 77.62 109 LEU A O 1
ATOM 824 N N . ALA A 1 110 ? 16.388 -0.929 6.663 1.00 78.12 110 ALA A N 1
ATOM 825 C CA . ALA A 1 110 ? 16.761 -2.331 6.645 1.00 78.12 110 ALA A CA 1
ATOM 826 C C . ALA A 1 110 ? 16.989 -2.893 5.236 1.00 78.12 110 ALA A C 1
ATOM 828 O O . ALA A 1 110 ? 17.873 -3.734 5.076 1.00 78.12 110 ALA A O 1
ATOM 829 N N . SER A 1 111 ? 16.271 -2.413 4.215 1.00 79.00 111 SER A N 1
ATOM 830 C CA . SER A 1 111 ? 16.519 -2.829 2.826 1.00 79.00 111 SER A CA 1
ATOM 831 C C . SER A 1 111 ? 17.872 -2.344 2.294 1.00 79.00 111 SER A C 1
ATOM 833 O O . SER A 1 111 ? 18.500 -3.003 1.467 1.00 79.00 111 SER A O 1
ATOM 835 N N . LEU A 1 112 ? 18.374 -1.220 2.805 1.00 76.56 112 LEU A N 1
ATOM 836 C CA . LEU A 1 112 ? 19.696 -0.707 2.454 1.00 76.56 112 LEU A CA 1
ATOM 837 C C . LEU A 1 112 ? 20.834 -1.404 3.223 1.00 76.56 112 LEU A C 1
ATOM 839 O O . LEU A 1 112 ? 21.982 -1.380 2.765 1.00 76.56 112 LEU A O 1
ATOM 843 N N . MET A 1 113 ? 20.540 -2.037 4.366 1.00 76.69 113 MET A N 1
ATOM 844 C CA . MET A 1 113 ? 21.517 -2.804 5.142 1.00 76.69 113 MET A CA 1
ATOM 845 C C . MET A 1 113 ? 21.867 -4.136 4.466 1.00 76.69 113 MET A C 1
ATOM 847 O O . MET A 1 113 ? 21.007 -4.868 3.973 1.00 76.69 113 MET A O 1
ATOM 851 N N . ASP A 1 114 ? 23.152 -4.493 4.480 1.00 71.62 114 ASP A N 1
ATOM 852 C CA . ASP A 1 114 ? 23.629 -5.750 3.902 1.00 71.62 114 ASP A CA 1
ATOM 853 C C . ASP A 1 114 ? 23.559 -6.890 4.928 1.00 71.62 114 ASP A C 1
ATOM 855 O O . ASP A 1 114 ? 24.522 -7.181 5.634 1.00 71.62 114 ASP A O 1
ATOM 859 N N . VAL A 1 115 ? 22.372 -7.488 5.068 1.00 77.62 115 VAL A N 1
ATOM 860 C CA . VAL A 1 115 ? 22.101 -8.587 6.006 1.00 77.62 115 VAL A CA 1
ATOM 861 C C . VAL A 1 115 ? 21.694 -9.868 5.263 1.00 77.62 115 VAL A C 1
ATOM 863 O O . VAL A 1 115 ? 20.960 -9.796 4.275 1.00 77.62 115 VAL A O 1
ATOM 866 N N . PRO A 1 116 ? 22.101 -11.060 5.745 1.00 70.31 116 PRO A N 1
ATOM 867 C CA . PRO A 1 116 ? 21.886 -12.334 5.046 1.00 70.31 116 PRO A CA 1
ATOM 868 C C . PRO A 1 116 ? 20.409 -12.752 4.896 1.00 70.31 116 PRO A C 1
ATOM 870 O O . PRO A 1 116 ? 20.104 -13.606 4.071 1.00 70.31 116 PRO A O 1
ATOM 873 N N . PHE A 1 117 ? 19.477 -12.136 5.636 1.00 72.44 117 PHE A N 1
ATOM 874 C CA . PHE A 1 117 ? 18.031 -12.411 5.566 1.00 72.44 117 PHE A CA 1
ATOM 875 C C . PHE A 1 117 ? 17.203 -11.138 5.362 1.00 72.44 117 PHE A C 1
ATOM 877 O O . PHE A 1 117 ? 16.140 -10.967 5.959 1.00 72.44 117 PHE A O 1
ATOM 884 N N . ARG A 1 118 ? 17.702 -10.220 4.529 1.00 72.06 118 ARG A N 1
ATOM 885 C CA . ARG A 1 118 ? 17.129 -8.881 4.339 1.00 72.06 118 ARG A CA 1
ATOM 886 C C . ARG A 1 118 ? 15.626 -8.882 4.067 1.00 72.06 118 ARG A C 1
ATOM 888 O O . ARG A 1 118 ? 14.899 -8.208 4.781 1.00 72.06 118 ARG A O 1
ATOM 895 N N . ARG A 1 119 ? 15.150 -9.687 3.113 1.00 73.31 119 ARG A N 1
ATOM 896 C CA . ARG A 1 119 ? 13.715 -9.778 2.776 1.00 73.31 119 ARG A CA 1
ATOM 897 C C . ARG A 1 119 ? 12.851 -10.202 3.957 1.00 73.31 119 ARG A C 1
ATOM 899 O O . ARG A 1 119 ? 11.807 -9.612 4.190 1.00 73.31 119 ARG A O 1
ATOM 906 N N . ALA A 1 120 ? 13.301 -11.195 4.723 1.00 71.06 120 ALA A N 1
ATOM 907 C CA . ALA A 1 120 ? 12.570 -11.666 5.897 1.00 71.06 120 ALA A CA 1
ATOM 908 C C . ALA A 1 120 ? 12.535 -10.604 7.006 1.00 71.06 120 ALA A C 1
ATOM 910 O O . ALA A 1 120 ? 11.518 -10.445 7.670 1.00 71.06 120 ALA A O 1
ATOM 911 N N . LEU A 1 121 ? 13.625 -9.851 7.176 1.00 72.19 121 LEU A N 1
ATOM 912 C CA . LEU A 1 121 ? 13.714 -8.763 8.147 1.00 72.19 121 LEU A CA 1
ATOM 913 C C . LEU A 1 121 ? 12.808 -7.588 7.743 1.00 72.19 121 LEU A C 1
ATOM 915 O O . LEU A 1 121 ? 12.042 -7.100 8.568 1.00 72.19 121 LEU A O 1
ATOM 919 N N . VAL A 1 122 ? 12.848 -7.172 6.475 1.00 76.00 122 VAL A N 1
ATOM 920 C CA . VAL A 1 122 ? 11.976 -6.115 5.938 1.00 76.00 122 VAL A CA 1
ATOM 921 C C . VAL A 1 122 ? 10.509 -6.527 6.041 1.00 76.00 122 VAL A C 1
ATOM 923 O O . VAL A 1 122 ? 9.705 -5.737 6.523 1.00 76.00 122 VAL A O 1
ATOM 926 N N . GLN A 1 123 ? 10.168 -7.769 5.687 1.00 76.94 123 GLN A N 1
ATOM 927 C CA . GLN A 1 123 ? 8.808 -8.286 5.826 1.00 76.94 123 GLN A CA 1
ATOM 928 C C . GLN A 1 123 ? 8.352 -8.290 7.289 1.00 76.94 123 GLN A C 1
ATOM 930 O O . GLN A 1 123 ? 7.289 -7.763 7.589 1.00 76.94 123 GLN A O 1
ATOM 935 N N . ALA A 1 124 ? 9.177 -8.794 8.212 1.00 68.94 124 ALA A N 1
ATOM 936 C CA . ALA A 1 124 ? 8.855 -8.800 9.638 1.00 68.94 124 ALA A CA 1
ATOM 937 C C . ALA A 1 124 ? 8.685 -7.382 10.209 1.00 68.94 124 ALA A C 1
ATOM 939 O O . ALA A 1 124 ? 7.823 -7.160 11.055 1.00 68.94 124 ALA A O 1
ATOM 940 N N . LEU A 1 125 ? 9.479 -6.412 9.742 1.00 72.88 125 LEU A N 1
ATOM 941 C CA . LEU A 1 125 ? 9.316 -5.006 10.114 1.00 72.88 125 LEU A CA 1
ATOM 942 C C . LEU A 1 125 ? 8.050 -4.391 9.514 1.00 72.88 125 LEU A C 1
ATOM 944 O O . LEU A 1 125 ? 7.377 -3.639 10.208 1.00 72.88 125 LEU A O 1
ATOM 948 N N . CYS A 1 126 ? 7.711 -4.701 8.263 1.00 73.19 126 CYS A N 1
ATOM 949 C CA . CYS A 1 126 ? 6.452 -4.276 7.651 1.00 73.19 126 CYS A CA 1
ATOM 950 C C . CYS A 1 126 ? 5.249 -4.863 8.397 1.00 73.19 126 CYS A C 1
ATOM 952 O O . CYS A 1 126 ? 4.299 -4.136 8.666 1.00 73.19 126 CYS A O 1
ATOM 954 N N . ASP A 1 127 ? 5.310 -6.133 8.793 1.00 74.81 127 ASP A N 1
ATOM 955 C CA . ASP A 1 127 ? 4.256 -6.800 9.559 1.00 74.81 127 ASP A CA 1
ATOM 956 C C . ASP A 1 127 ? 4.139 -6.211 10.977 1.00 74.81 127 ASP A C 1
ATOM 958 O O . ASP A 1 127 ? 3.034 -5.970 11.463 1.00 74.81 127 ASP A O 1
ATOM 962 N N . ALA A 1 128 ? 5.268 -5.902 11.623 1.00 69.69 128 ALA A N 1
ATOM 963 C CA . ALA A 1 128 ? 5.304 -5.229 12.922 1.00 69.69 128 ALA A CA 1
ATOM 964 C C . ALA A 1 128 ? 4.852 -3.759 12.850 1.00 69.69 128 ALA A C 1
ATOM 966 O O . ALA A 1 128 ? 4.267 -3.254 13.802 1.00 69.69 128 ALA A O 1
ATOM 967 N N . ALA A 1 129 ? 5.101 -3.065 11.737 1.00 67.69 129 ALA A N 1
ATOM 968 C CA . ALA A 1 129 ? 4.603 -1.710 11.495 1.00 67.69 129 ALA A CA 1
ATOM 969 C C . ALA A 1 129 ? 3.117 -1.695 11.092 1.00 67.69 129 ALA A C 1
ATOM 971 O O . ALA A 1 129 ? 2.424 -0.710 11.339 1.00 67.69 129 ALA A O 1
ATOM 972 N N . ALA A 1 130 ? 2.624 -2.772 10.472 1.00 67.62 130 ALA A N 1
ATOM 973 C CA . ALA A 1 130 ? 1.209 -2.980 10.174 1.00 67.62 130 ALA A CA 1
ATOM 974 C C . ALA A 1 130 ? 0.405 -3.393 11.417 1.00 67.62 130 ALA A C 1
ATOM 976 O O . ALA A 1 130 ? -0.808 -3.177 11.459 1.00 67.62 130 ALA A O 1
ATOM 977 N N . GLN A 1 131 ? 1.060 -3.961 12.436 1.00 64.56 131 GLN A N 1
ATOM 978 C CA . GLN A 1 131 ? 0.470 -4.081 13.764 1.00 64.56 131 GLN A CA 1
ATOM 979 C C . GLN A 1 131 ? 0.238 -2.677 14.331 1.00 64.56 131 GLN A C 1
ATOM 981 O O . GLN A 1 131 ? 1.161 -1.880 14.481 1.00 64.56 131 GLN A O 1
ATOM 986 N N . GLU A 1 132 ? -1.034 -2.375 14.597 1.00 57.03 132 GLU A N 1
ATOM 987 C CA . GLU A 1 132 ? -1.492 -1.086 15.116 1.00 57.03 132 GLU A CA 1
ATOM 988 C C . GLU A 1 132 ? -0.643 -0.675 16.324 1.00 57.03 132 GLU A C 1
ATOM 990 O O . GLU A 1 132 ? -0.411 -1.475 17.236 1.00 57.03 132 GLU A O 1
ATOM 995 N N . SER A 1 133 ? -0.169 0.575 16.331 1.00 67.06 133 SER A N 1
ATOM 996 C CA . SER A 1 133 ? 0.608 1.079 17.459 1.00 67.06 133 SER A CA 1
ATOM 997 C C . SER A 1 133 ? -0.214 0.952 18.752 1.00 67.06 133 SER A C 1
ATOM 999 O O . SER A 1 133 ? -1.442 1.086 18.708 1.00 67.06 133 SER A O 1
ATOM 1001 N N . PRO A 1 134 ? 0.424 0.735 19.917 1.00 61.69 134 PRO A N 1
ATOM 1002 C CA . PRO A 1 134 ? -0.287 0.612 21.193 1.00 61.69 134 PRO A CA 1
ATOM 1003 C C . PRO A 1 134 ? -1.281 1.759 21.439 1.00 61.69 134 PRO A C 1
ATOM 1005 O O . PRO A 1 134 ? -2.380 1.530 21.929 1.00 61.69 134 PRO A O 1
ATOM 1008 N N . GLU A 1 135 ? -0.950 2.971 20.988 1.00 67.44 135 GLU A N 1
ATOM 1009 C CA . GLU A 1 135 ? -1.811 4.158 21.058 1.00 67.44 135 GLU A CA 1
ATOM 1010 C C . GLU A 1 135 ? -3.075 4.058 20.181 1.00 67.44 135 GLU A C 1
ATOM 1012 O O . GLU A 1 135 ? -4.154 4.492 20.585 1.00 67.44 135 GLU A O 1
ATOM 1017 N N . GLN A 1 136 ? -2.980 3.482 18.978 1.00 64.69 136 GLN A N 1
ATOM 1018 C CA . GLN A 1 136 ? -4.142 3.268 18.105 1.00 64.69 136 GLN A CA 1
ATOM 1019 C C . GLN A 1 136 ? -5.042 2.148 18.632 1.00 64.69 136 GLN A C 1
ATOM 1021 O O . GLN A 1 136 ? -6.271 2.252 18.555 1.00 64.69 136 GLN A O 1
ATOM 1026 N N . VAL A 1 137 ? -4.442 1.116 19.229 1.00 65.31 137 VAL A N 1
ATOM 1027 C CA . VAL A 1 137 ? -5.166 0.055 19.937 1.00 65.31 137 VAL A CA 1
ATOM 1028 C C . VAL A 1 137 ? -5.897 0.635 21.150 1.00 65.31 137 VAL A C 1
ATOM 1030 O O . VAL A 1 137 ? -7.088 0.381 21.318 1.00 65.31 137 VAL A O 1
ATOM 1033 N N . GLU A 1 138 ? -5.246 1.485 21.947 1.00 68.06 138 GLU A N 1
ATOM 1034 C CA . GLU A 1 138 ? -5.875 2.176 23.079 1.00 68.06 138 GLU A CA 1
ATOM 1035 C C . GLU A 1 138 ? -7.035 3.076 22.644 1.00 68.06 138 GLU A C 1
ATOM 1037 O O . GLU A 1 138 ? -8.108 3.012 23.242 1.00 68.06 138 GLU A O 1
ATOM 1042 N N . GLN A 1 139 ? -6.881 3.869 21.578 1.00 76.00 139 GLN A N 1
ATOM 1043 C CA . GLN A 1 139 ? -7.971 4.702 21.053 1.00 76.00 139 GLN A CA 1
ATOM 1044 C C . GLN A 1 139 ? -9.149 3.863 20.548 1.00 76.00 139 GLN A C 1
ATOM 1046 O O . GLN A 1 139 ? -10.309 4.225 20.761 1.00 76.00 139 GLN A O 1
ATOM 1051 N N . ARG A 1 140 ? -8.880 2.718 19.911 1.00 74.88 140 ARG A N 1
ATOM 1052 C CA . ARG A 1 140 ? -9.926 1.776 19.498 1.00 74.88 140 ARG A CA 1
ATOM 1053 C C . ARG A 1 140 ? -10.630 1.140 20.684 1.00 74.88 140 ARG A C 1
ATOM 1055 O O . ARG A 1 140 ? -11.855 1.064 20.664 1.00 74.88 140 ARG A O 1
ATOM 1062 N N . ILE A 1 141 ? -9.891 0.732 21.715 1.00 73.69 141 ILE A N 1
ATOM 1063 C CA . ILE A 1 141 ? -10.466 0.193 22.950 1.00 73.69 141 ILE A CA 1
ATOM 1064 C C . ILE A 1 141 ? -11.319 1.264 23.632 1.00 73.69 141 ILE A C 1
ATOM 1066 O O . ILE A 1 141 ? -12.461 0.985 23.973 1.00 73.69 141 ILE A O 1
ATOM 1070 N N . GLN A 1 142 ? -10.832 2.500 23.766 1.00 75.12 142 GLN A N 1
ATOM 1071 C CA . GLN A 1 142 ? -11.604 3.599 24.352 1.00 75.12 142 GLN A CA 1
ATOM 1072 C C . GLN A 1 142 ? -12.885 3.883 23.565 1.00 75.12 142 GLN A C 1
ATOM 1074 O O . GLN A 1 142 ? -13.950 4.023 24.162 1.00 75.12 142 GLN A O 1
ATOM 1079 N N . LYS A 1 143 ? -12.810 3.910 22.229 1.00 80.19 143 LYS A N 1
ATOM 1080 C CA . LYS A 1 143 ? -13.984 4.106 21.372 1.00 80.19 143 LYS A CA 1
ATOM 1081 C C . LYS A 1 143 ? -14.979 2.949 21.497 1.00 80.19 143 LYS A C 1
ATOM 1083 O O . LYS A 1 143 ? -16.167 3.189 21.674 1.00 80.19 143 LYS A O 1
ATOM 1088 N N . ALA A 1 144 ? -14.499 1.706 21.486 1.00 78.25 144 ALA A N 1
ATOM 1089 C CA . ALA A 1 144 ? -15.334 0.520 21.653 1.00 78.25 144 ALA A CA 1
ATOM 1090 C C . ALA A 1 144 ? -15.985 0.453 23.046 1.00 78.25 144 ALA A C 1
ATOM 1092 O O . ALA A 1 144 ? -17.158 0.103 23.161 1.00 78.25 144 ALA A O 1
ATOM 1093 N N . VAL A 1 145 ? -15.253 0.825 24.100 1.00 79.56 145 VAL A N 1
ATOM 1094 C CA . VAL A 1 145 ? -15.771 0.908 25.472 1.00 79.56 145 VAL A CA 1
ATOM 1095 C C . VAL A 1 145 ? -16.803 2.028 25.591 1.00 79.56 145 VAL A C 1
ATOM 1097 O O . VAL A 1 145 ? -17.849 1.802 26.192 1.00 79.56 145 VAL A O 1
ATOM 1100 N N . ALA A 1 146 ? -16.566 3.197 24.990 1.00 78.56 146 ALA A N 1
ATOM 1101 C CA . ALA A 1 146 ? -17.527 4.300 24.970 1.00 78.56 146 ALA A CA 1
ATOM 1102 C C . ALA A 1 146 ? -18.821 3.922 24.230 1.00 78.56 146 ALA A C 1
ATOM 1104 O O . ALA A 1 146 ? -19.913 4.163 24.745 1.00 78.56 146 ALA A O 1
ATOM 1105 N N . ASP A 1 147 ? -18.711 3.261 23.076 1.00 82.31 147 ASP A N 1
ATOM 1106 C CA . ASP A 1 147 ? -19.863 2.764 22.318 1.00 82.31 147 ASP A CA 1
ATOM 1107 C C . ASP A 1 147 ? -20.630 1.678 23.095 1.00 82.31 147 ASP A C 1
ATOM 1109 O O . ASP A 1 147 ? -21.864 1.661 23.093 1.00 82.31 147 ASP A O 1
ATOM 1113 N N . ALA A 1 148 ? -19.923 0.788 23.801 1.00 77.25 148 ALA A N 1
ATOM 1114 C CA . ALA A 1 148 ? -20.535 -0.230 24.653 1.00 77.25 148 ALA A CA 1
ATOM 1115 C C . ALA A 1 148 ? -21.250 0.383 25.868 1.00 77.25 148 ALA A C 1
ATOM 1117 O O . ALA A 1 148 ? -22.371 -0.017 26.178 1.00 77.25 148 ALA A O 1
ATOM 1118 N N . LEU A 1 149 ? -20.651 1.385 26.520 1.00 77.75 149 LEU A N 1
ATOM 1119 C CA . LEU A 1 149 ? -21.265 2.133 27.622 1.00 77.75 149 LEU A CA 1
ATOM 1120 C C . LEU A 1 149 ? -22.490 2.925 27.159 1.00 77.75 149 LEU A C 1
ATOM 1122 O O . LEU A 1 149 ? -23.500 2.945 27.860 1.00 77.75 149 LEU A O 1
ATOM 1126 N N . ALA A 1 150 ? -22.438 3.534 25.972 1.00 82.19 150 ALA A N 1
ATOM 1127 C CA . ALA A 1 150 ? -23.576 4.236 25.389 1.00 82.19 150 ALA A CA 1
ATOM 1128 C C . ALA A 1 150 ? -24.735 3.273 25.084 1.00 82.19 150 ALA A C 1
ATOM 1130 O O . ALA A 1 150 ? -25.878 3.557 25.443 1.00 82.19 150 ALA A O 1
ATOM 1131 N N . LYS A 1 151 ? -24.450 2.106 24.490 1.00 79.06 151 LYS A N 1
ATOM 1132 C CA . LYS A 1 151 ? -25.461 1.064 24.242 1.00 79.06 151 LYS A CA 1
ATOM 1133 C C . LYS A 1 151 ? -26.040 0.503 25.541 1.00 79.06 151 LYS A C 1
ATOM 1135 O O . LYS A 1 151 ? -27.255 0.492 25.693 1.00 79.06 151 LYS A O 1
ATOM 1140 N N . ALA A 1 152 ? -25.195 0.136 26.504 1.00 74.88 152 ALA A N 1
ATOM 1141 C CA . ALA A 1 152 ? -25.641 -0.367 27.802 1.00 74.88 152 ALA A CA 1
ATOM 1142 C C . ALA A 1 152 ? -26.461 0.681 28.577 1.00 74.88 152 ALA A C 1
ATOM 1144 O O . ALA A 1 152 ? -27.475 0.352 29.188 1.00 74.88 152 ALA A O 1
ATOM 1145 N N . GLY A 1 153 ? -26.066 1.956 28.518 1.00 76.31 153 GLY A N 1
ATOM 1146 C CA . GLY A 1 153 ? -26.816 3.061 29.112 1.00 76.31 153 GLY A CA 1
ATOM 1147 C C . GLY A 1 153 ? -28.184 3.272 28.458 1.00 76.31 153 GLY A C 1
ATOM 1148 O O . GLY A 1 153 ? -29.156 3.556 29.158 1.00 76.31 153 GLY A O 1
ATOM 1149 N N . ASN A 1 154 ? -28.283 3.100 27.139 1.00 77.56 154 ASN A N 1
ATOM 1150 C CA . ASN A 1 154 ? -29.556 3.168 26.422 1.00 77.56 154 ASN A CA 1
ATOM 1151 C C . ASN A 1 154 ? -30.459 1.971 26.746 1.00 77.56 154 ASN A C 1
ATOM 1153 O O . ASN A 1 154 ? -31.648 2.172 26.973 1.00 77.56 154 ASN A O 1
ATOM 1157 N N . ASP A 1 155 ? -29.905 0.763 26.859 1.00 78.38 155 ASP A N 1
ATOM 1158 C CA . ASP A 1 155 ? -30.661 -0.438 27.236 1.00 78.38 155 ASP A CA 1
ATOM 1159 C C . ASP A 1 155 ? -31.206 -0.354 28.669 1.00 78.38 155 ASP A C 1
ATOM 1161 O O . ASP A 1 155 ? -32.353 -0.725 28.928 1.00 78.38 155 ASP A O 1
ATOM 1165 N N . LEU A 1 156 ? -30.417 0.172 29.613 1.00 74.88 156 LEU A N 1
ATOM 1166 C CA . LEU A 1 156 ? -30.874 0.401 30.986 1.00 74.88 156 LEU A CA 1
ATOM 1167 C C . LEU A 1 156 ? -31.981 1.458 31.038 1.00 74.88 156 LEU A C 1
ATOM 1169 O O . LEU A 1 156 ? -33.018 1.221 31.657 1.00 74.88 156 LEU A O 1
ATOM 1173 N N . LYS A 1 157 ? -31.813 2.582 30.328 1.00 79.81 157 LYS A N 1
ATOM 1174 C CA . LYS A 1 157 ? -32.855 3.616 30.219 1.00 79.81 157 LYS A CA 1
ATOM 1175 C C . LYS A 1 157 ? -34.126 3.088 29.555 1.00 79.81 157 LYS A C 1
ATOM 1177 O O . LYS A 1 157 ? -35.214 3.438 29.999 1.00 79.81 157 LYS A O 1
ATOM 1182 N N . ALA A 1 158 ? -34.007 2.236 28.538 1.00 82.75 158 ALA A N 1
ATOM 1183 C CA . ALA A 1 158 ? -35.150 1.606 27.884 1.00 82.75 158 ALA A CA 1
ATOM 1184 C C . ALA A 1 158 ? -35.925 0.698 28.853 1.00 82.75 158 ALA A C 1
ATOM 1186 O O . ALA A 1 158 ? -37.149 0.770 28.913 1.00 82.75 158 ALA A O 1
ATOM 1187 N N . ARG A 1 159 ? -35.229 -0.094 29.679 1.00 81.50 159 ARG A N 1
ATOM 1188 C CA . ARG A 1 159 ? -35.869 -0.914 30.726 1.00 81.50 159 ARG A CA 1
ATOM 1189 C C . ARG A 1 159 ? -36.507 -0.073 31.830 1.00 81.50 159 ARG A C 1
ATOM 1191 O O . ARG A 1 159 ? -37.572 -0.425 32.328 1.00 81.50 159 ARG A O 1
ATOM 1198 N N . GLU A 1 160 ? -35.874 1.028 32.229 1.00 76.88 160 GLU A N 1
ATOM 1199 C CA . GLU A 1 160 ? -36.464 1.962 33.194 1.00 76.88 160 GLU A CA 1
ATOM 1200 C C . GLU A 1 160 ? -37.725 2.641 32.648 1.00 76.88 160 GLU A C 1
ATOM 1202 O O . GLU A 1 160 ? -38.687 2.825 33.394 1.00 76.88 160 GLU A O 1
ATOM 1207 N N . LEU A 1 161 ? -37.728 3.006 31.363 1.00 81.94 161 LEU A N 1
ATOM 1208 C CA . LEU A 1 161 ? -38.898 3.547 30.672 1.00 81.94 161 LEU A CA 1
ATOM 1209 C C . LEU A 1 161 ? -40.031 2.520 30.612 1.00 81.94 161 LEU A C 1
ATOM 1211 O O . LEU A 1 161 ? -41.127 2.854 31.043 1.00 81.94 161 LEU A O 1
ATOM 1215 N N . ASP A 1 162 ? -39.761 1.272 30.220 1.00 85.56 162 ASP A N 1
ATOM 1216 C CA . ASP A 1 162 ? -40.767 0.195 30.213 1.00 85.56 162 ASP A CA 1
ATOM 1217 C C . ASP A 1 162 ? -41.385 -0.025 31.606 1.00 85.56 162 ASP A C 1
ATOM 1219 O O . ASP A 1 162 ? -42.604 -0.085 31.771 1.00 85.56 162 ASP A O 1
ATOM 1223 N N . MET A 1 163 ? -40.558 -0.051 32.658 1.00 83.50 163 MET A N 1
ATOM 1224 C CA . MET A 1 163 ? -41.063 -0.161 34.030 1.00 83.50 163 MET A CA 1
ATOM 1225 C C . MET A 1 163 ? -41.932 1.037 34.437 1.00 83.50 163 MET A C 1
ATOM 1227 O O . MET A 1 163 ? -42.935 0.855 35.134 1.00 83.50 163 MET A O 1
ATOM 1231 N N . LYS A 1 164 ? -41.571 2.257 34.017 1.00 85.50 164 LYS A N 1
ATOM 1232 C CA . LYS A 1 164 ? -42.378 3.461 34.266 1.00 85.50 164 LYS A CA 1
ATOM 1233 C C . LYS A 1 164 ? -43.687 3.427 33.485 1.00 85.50 164 LYS A C 1
ATOM 1235 O O . LYS A 1 164 ? -44.720 3.696 34.086 1.00 85.50 164 LYS A O 1
ATOM 1240 N N . GLU A 1 165 ? -43.665 3.039 32.215 1.00 86.50 165 GLU A N 1
ATOM 1241 C CA . GLU A 1 165 ? -44.859 2.896 31.378 1.00 86.50 165 GLU A CA 1
ATOM 1242 C C . GLU A 1 165 ? -45.837 1.889 31.983 1.00 86.50 165 GLU A C 1
ATOM 1244 O O . GLU A 1 165 ? -47.005 2.215 32.186 1.00 86.50 165 GLU A O 1
ATOM 1249 N N . ARG A 1 166 ? -45.355 0.713 32.403 1.00 86.12 166 ARG A N 1
ATOM 1250 C CA . ARG A 1 166 ? -46.185 -0.295 33.080 1.00 86.12 166 ARG A CA 1
ATOM 1251 C C . ARG A 1 166 ? -46.778 0.210 34.392 1.00 86.12 166 ARG A C 1
ATOM 1253 O O . ARG A 1 166 ? -47.923 -0.113 34.715 1.00 86.12 166 ARG A O 1
ATOM 1260 N N . LYS A 1 167 ? -46.016 0.994 35.162 1.00 87.38 167 LYS A N 1
ATOM 1261 C CA . LYS A 1 167 ? -46.511 1.612 36.398 1.00 87.38 167 LYS A CA 1
ATOM 1262 C C . LYS A 1 167 ? -47.594 2.650 36.096 1.00 87.38 167 LYS A C 1
ATOM 1264 O O . LYS A 1 167 ? -48.647 2.614 36.725 1.00 87.38 167 LYS A O 1
ATOM 1269 N N . THR A 1 168 ? -47.364 3.527 35.124 1.00 85.81 168 THR A N 1
ATOM 1270 C CA . THR A 1 168 ? -48.338 4.538 34.701 1.00 85.81 168 THR A CA 1
ATOM 1271 C C . THR A 1 168 ? -49.600 3.893 34.136 1.00 85.81 168 THR A C 1
ATOM 1273 O O . THR A 1 168 ? -50.699 4.321 34.468 1.00 85.81 168 THR A O 1
ATOM 1276 N N . GLU A 1 169 ? -49.487 2.820 33.356 1.00 88.19 169 GLU A N 1
ATOM 1277 C CA . GLU A 1 169 ? -50.653 2.100 32.844 1.00 88.19 169 GLU A CA 1
ATOM 1278 C C . GLU A 1 169 ? -51.466 1.449 33.973 1.00 88.19 169 GLU A C 1
ATOM 1280 O O . GLU A 1 169 ? -52.698 1.522 33.980 1.00 88.19 169 GLU A O 1
ATOM 1285 N N . ALA A 1 170 ? -50.798 0.865 34.972 1.00 87.19 170 ALA A N 1
ATOM 1286 C CA . ALA A 1 170 ? -51.469 0.345 36.161 1.00 87.19 170 ALA A CA 1
ATOM 1287 C C . ALA A 1 170 ? -52.184 1.455 36.958 1.00 87.19 170 ALA A C 1
ATOM 1289 O O . ALA A 1 170 ? -53.311 1.253 37.414 1.00 87.19 170 ALA A O 1
ATOM 1290 N N . GLU A 1 171 ? -51.572 2.635 37.089 1.00 86.56 171 GLU A N 1
ATOM 1291 C CA . GLU A 1 171 ? -52.185 3.809 37.725 1.00 86.56 171 GLU A CA 1
ATOM 1292 C C . GLU A 1 171 ? -53.396 4.329 36.936 1.00 86.56 171 GLU A C 1
ATOM 1294 O O . GLU A 1 171 ? -54.433 4.599 37.538 1.00 86.56 171 GLU A O 1
ATOM 1299 N N . ILE A 1 172 ? -53.319 4.388 35.602 1.00 85.94 172 ILE A N 1
ATOM 1300 C CA . ILE A 1 172 ? -54.447 4.767 34.734 1.00 85.94 172 ILE A CA 1
ATOM 1301 C C . ILE A 1 172 ? -55.610 3.787 34.906 1.00 85.94 172 ILE A C 1
ATOM 1303 O O . ILE A 1 172 ? -56.753 4.213 35.073 1.00 85.94 172 ILE A O 1
ATOM 1307 N N . ARG A 1 173 ? -55.344 2.475 34.914 1.00 86.31 173 ARG A N 1
ATOM 1308 C CA . ARG A 1 173 ? -56.389 1.458 35.124 1.00 86.31 173 ARG A CA 1
ATOM 1309 C C . ARG A 1 173 ? -57.051 1.598 36.490 1.00 86.31 173 ARG A C 1
ATOM 1311 O O . ARG A 1 173 ? -58.271 1.484 36.583 1.00 86.31 173 ARG A O 1
ATOM 1318 N N . LYS A 1 174 ? -56.267 1.878 37.535 1.00 91.69 174 LYS A N 1
ATOM 1319 C CA . LYS A 1 174 ? -56.803 2.153 38.871 1.00 91.69 174 LYS A CA 1
ATOM 1320 C C . LYS A 1 174 ? -57.679 3.408 38.867 1.00 91.69 174 LYS A C 1
ATOM 1322 O O . LYS A 1 174 ? -58.800 3.350 39.349 1.00 91.69 174 LYS A O 1
ATOM 1327 N N . LEU A 1 175 ? -57.212 4.499 38.258 1.00 88.25 175 LEU A N 1
ATOM 1328 C CA . LEU A 1 175 ? -57.969 5.747 38.146 1.00 88.25 175 LEU A CA 1
ATOM 1329 C C . LEU A 1 175 ? -59.298 5.545 37.396 1.00 88.25 175 LEU A C 1
ATOM 1331 O O . LEU A 1 175 ? -60.322 6.082 37.805 1.00 88.25 175 LEU A O 1
ATOM 1335 N N . MET A 1 176 ? -59.304 4.748 36.322 1.00 85.06 176 MET A N 1
ATOM 1336 C CA . MET A 1 176 ? -60.532 4.398 35.601 1.00 85.06 176 MET A CA 1
ATOM 1337 C C . MET A 1 176 ? -61.489 3.568 36.463 1.00 85.06 176 MET A C 1
ATOM 1339 O O . MET A 1 176 ? -62.690 3.832 36.458 1.00 85.06 176 MET A O 1
ATOM 1343 N N . ALA A 1 177 ? -60.979 2.589 37.214 1.00 87.06 177 ALA A N 1
ATOM 1344 C CA . ALA A 1 177 ? -61.795 1.797 38.132 1.00 87.06 177 ALA A CA 1
ATOM 1345 C C . ALA A 1 177 ? -62.406 2.671 39.242 1.00 87.06 177 ALA A C 1
ATOM 1347 O O . ALA A 1 177 ? -63.607 2.578 39.499 1.00 87.06 177 ALA A O 1
ATOM 1348 N N . ASP A 1 178 ? -61.610 3.573 39.823 1.00 87.12 178 ASP A N 1
ATOM 1349 C CA . ASP A 1 178 ? -62.064 4.546 40.818 1.00 87.12 178 ASP A CA 1
ATOM 1350 C C . ASP A 1 178 ? -63.131 5.482 40.217 1.00 87.12 178 ASP A C 1
ATOM 1352 O O . ASP A 1 178 ? -64.165 5.724 40.837 1.00 87.12 178 ASP A O 1
ATOM 1356 N N . ALA A 1 179 ? -62.950 5.952 38.976 1.00 84.19 179 ALA A N 1
ATOM 1357 C CA . ALA A 1 179 ? -63.933 6.785 38.281 1.00 84.19 179 ALA A CA 1
ATOM 1358 C C . ALA A 1 179 ? -65.265 6.053 38.035 1.00 84.19 179 ALA A C 1
ATOM 1360 O O . ALA A 1 179 ? -66.331 6.633 38.247 1.00 84.19 179 ALA A O 1
ATOM 1361 N N . VAL A 1 180 ? -65.230 4.776 37.637 1.00 86.06 180 VAL A N 1
ATOM 1362 C CA . VAL A 1 180 ? -66.440 3.948 37.486 1.00 86.06 180 VAL A CA 1
ATOM 1363 C C . VAL A 1 180 ? -67.116 3.731 38.837 1.00 86.06 180 VAL A C 1
ATOM 1365 O O . VAL A 1 180 ? -68.334 3.865 38.934 1.00 86.06 180 VAL A O 1
ATOM 1368 N N . GLN A 1 181 ? -66.350 3.454 39.895 1.00 86.88 181 GLN A N 1
ATOM 1369 C CA . GLN A 1 181 ? -66.891 3.301 41.244 1.00 86.88 181 GLN A CA 1
ATOM 1370 C C . GLN A 1 181 ? -67.582 4.584 41.722 1.00 86.88 181 GLN A C 1
ATOM 1372 O O . GLN A 1 181 ? -68.710 4.520 42.212 1.00 86.88 181 GLN A O 1
ATOM 1377 N N . VAL A 1 182 ? -66.946 5.744 41.536 1.00 85.00 182 VAL A N 1
ATOM 1378 C CA . VAL A 1 182 ? -67.531 7.053 41.860 1.00 85.00 182 VAL A CA 1
ATOM 1379 C C . VAL A 1 182 ? -68.785 7.309 41.022 1.00 85.00 182 VAL A C 1
ATOM 1381 O O . VAL A 1 182 ? -69.792 7.756 41.564 1.00 85.00 182 VAL A O 1
ATOM 1384 N N . GLY A 1 183 ? -68.776 6.969 39.730 1.00 77.62 183 GLY A N 1
ATOM 1385 C CA . GLY A 1 183 ? -69.943 7.086 38.854 1.00 77.62 183 GLY A CA 1
ATOM 1386 C C . GLY A 1 183 ? -71.125 6.221 39.305 1.00 77.62 183 GLY A C 1
ATOM 1387 O O . GLY A 1 183 ? -72.253 6.706 39.363 1.00 77.62 183 GLY A O 1
ATOM 1388 N N . VAL A 1 184 ? -70.879 4.965 39.692 1.00 81.69 184 VAL A N 1
ATOM 1389 C CA . VAL A 1 184 ? -71.914 4.062 40.224 1.00 81.69 184 VAL A CA 1
ATOM 1390 C C . VAL A 1 184 ? -72.430 4.550 41.577 1.00 81.69 184 VAL A C 1
ATOM 1392 O O . VAL A 1 184 ? -73.637 4.533 41.803 1.00 81.69 184 VAL A O 1
ATOM 1395 N N . GLN A 1 185 ? -71.557 5.034 42.466 1.00 76.44 185 GLN A N 1
ATOM 1396 C CA . GLN A 1 185 ? -71.968 5.636 43.739 1.00 76.44 185 GLN A CA 1
ATOM 1397 C C . GLN A 1 185 ? -72.818 6.894 43.526 1.00 76.44 185 GLN A C 1
ATOM 1399 O O . GLN A 1 185 ? -73.851 7.047 44.177 1.00 76.44 185 GLN A O 1
ATOM 1404 N N . ALA A 1 186 ? -72.434 7.762 42.586 1.00 71.75 186 ALA A N 1
ATOM 1405 C CA . ALA A 1 186 ? -73.202 8.948 42.222 1.00 71.75 186 ALA A CA 1
ATOM 1406 C C . ALA A 1 186 ? -74.565 8.578 41.611 1.00 71.75 186 ALA A C 1
ATOM 1408 O O . ALA A 1 186 ? -75.582 9.149 41.998 1.00 71.75 186 ALA A O 1
ATOM 1409 N N . ALA A 1 187 ? -74.615 7.582 40.720 1.00 66.94 187 ALA A N 1
ATOM 1410 C CA . ALA A 1 187 ? -75.859 7.077 40.140 1.00 66.94 187 ALA A CA 1
ATOM 1411 C C . ALA A 1 187 ? -76.768 6.422 41.193 1.00 66.94 187 ALA A C 1
ATOM 1413 O O . ALA A 1 187 ? -77.979 6.626 41.177 1.00 66.94 187 ALA A O 1
ATOM 1414 N N . PHE A 1 188 ? -76.198 5.682 42.145 1.00 69.62 188 PHE A N 1
ATOM 1415 C CA . PHE A 1 188 ? -76.934 5.089 43.259 1.00 69.62 188 PHE A CA 1
ATOM 1416 C C . PHE A 1 188 ? -77.494 6.158 44.208 1.00 69.62 188 PHE A C 1
ATOM 1418 O O . PHE A 1 188 ? -78.660 6.081 44.590 1.00 69.62 188 PHE A O 1
ATOM 1425 N N . ALA A 1 189 ? -76.716 7.198 44.528 1.00 69.56 189 ALA A N 1
ATOM 1426 C CA . ALA A 1 189 ? -77.189 8.347 45.302 1.00 69.56 189 ALA A CA 1
ATOM 1427 C C . ALA A 1 189 ? -78.297 9.122 44.564 1.00 69.56 189 ALA A C 1
ATOM 1429 O O . ALA A 1 189 ? -79.299 9.494 45.173 1.00 69.56 189 ALA A O 1
ATOM 1430 N N . ALA A 1 190 ? -78.168 9.300 43.245 1.00 66.31 190 ALA A N 1
ATOM 1431 C CA . ALA A 1 190 ? -79.204 9.905 42.412 1.00 66.31 190 ALA A CA 1
ATOM 1432 C C . ALA A 1 190 ? -80.482 9.047 42.353 1.00 66.31 190 ALA A C 1
ATOM 1434 O O . ALA A 1 190 ? -81.580 9.590 42.445 1.00 66.31 190 ALA A O 1
ATOM 1435 N N . MET A 1 191 ? -80.367 7.714 42.271 1.00 66.50 191 MET A N 1
ATOM 1436 C CA . MET A 1 191 ? -81.519 6.804 42.338 1.00 66.50 191 MET A CA 1
ATOM 1437 C C . MET A 1 191 ? -82.212 6.842 43.701 1.00 66.50 191 MET A C 1
ATOM 1439 O O . MET A 1 191 ? -83.440 6.853 43.746 1.00 66.50 191 MET A O 1
ATOM 1443 N N . GLN A 1 192 ? -81.464 6.899 44.807 1.00 69.75 192 GLN A N 1
ATOM 1444 C CA . GLN A 1 192 ? -82.058 7.062 46.138 1.00 69.75 192 GLN A CA 1
ATOM 1445 C C . GLN A 1 192 ? -82.764 8.415 46.281 1.00 69.75 192 GLN A C 1
ATOM 1447 O O . GLN A 1 192 ? -83.897 8.461 46.759 1.00 69.75 192 GLN A O 1
ATOM 1452 N N . GLY A 1 193 ? -82.150 9.498 45.794 1.00 60.44 193 GLY A N 1
ATOM 1453 C CA . GLY A 1 193 ? -82.780 10.817 45.747 1.00 60.44 193 GLY A CA 1
ATOM 1454 C C . GLY A 1 193 ? -84.061 10.824 44.905 1.00 60.44 193 GLY A C 1
ATOM 1455 O O . GLY A 1 193 ? -85.090 11.321 45.353 1.00 60.44 193 GLY A O 1
ATOM 1456 N N . GLY A 1 194 ? -84.040 10.200 43.723 1.00 59.38 194 GLY A N 1
ATOM 1457 C CA . GLY A 1 194 ? -85.207 10.071 42.846 1.00 59.38 194 GLY A CA 1
ATOM 1458 C C . GLY A 1 194 ? -8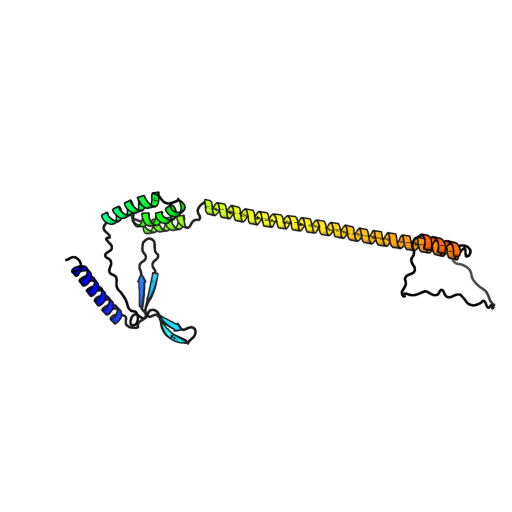6.329 9.223 43.452 1.00 59.38 194 GLY A C 1
ATOM 1459 O O . GLY A 1 194 ? -87.496 9.603 43.381 1.00 59.38 194 GLY A O 1
ATOM 1460 N N . ALA A 1 195 ? -85.991 8.117 44.119 1.00 59.03 195 ALA A N 1
ATOM 1461 C CA . ALA A 1 195 ? -86.959 7.293 44.840 1.00 59.03 195 ALA A CA 1
ATOM 1462 C C . ALA A 1 195 ? -87.608 8.054 46.011 1.00 59.03 195 ALA A C 1
ATOM 1464 O O . ALA A 1 195 ? -88.805 7.904 46.254 1.00 59.03 195 ALA A O 1
ATOM 1465 N N . GLN A 1 196 ? -86.853 8.912 46.701 1.00 58.12 196 GLN A N 1
ATOM 1466 C CA . GLN A 1 196 ? -87.367 9.728 47.799 1.00 58.12 196 GLN A CA 1
ATOM 1467 C 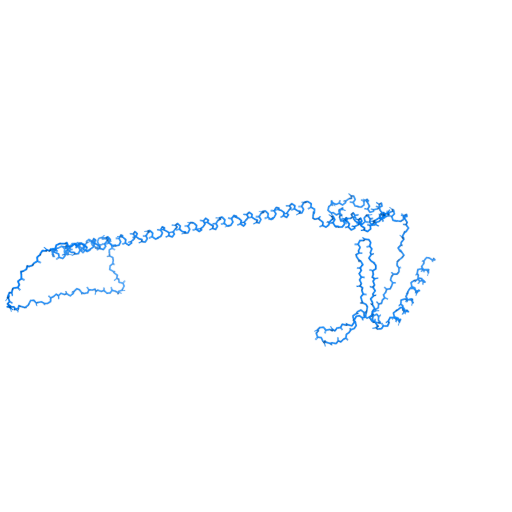C . GLN A 1 196 ? -88.251 10.888 47.303 1.00 58.12 196 GLN A C 1
ATOM 1469 O O . GLN A 1 196 ? -89.280 11.174 47.914 1.00 58.12 196 GLN A O 1
ATOM 1474 N N . VAL A 1 197 ? -87.927 11.490 46.151 1.00 51.91 197 VAL A N 1
ATOM 1475 C CA . VAL A 1 197 ? -88.780 12.493 45.480 1.00 51.91 197 VAL A CA 1
ATOM 1476 C C . VAL A 1 197 ? -90.067 11.859 44.926 1.00 51.91 197 VAL A C 1
ATOM 1478 O O . VAL A 1 197 ? -91.127 12.477 44.991 1.00 51.91 197 VAL A O 1
ATOM 1481 N N . ALA A 1 198 ? -90.018 10.608 44.455 1.00 51.09 198 ALA A N 1
ATOM 1482 C CA . ALA A 1 198 ? -91.194 9.879 43.970 1.00 51.09 198 ALA A CA 1
ATOM 1483 C C . ALA A 1 198 ? -92.145 9.417 45.095 1.00 51.09 198 ALA A C 1
ATOM 1485 O O . ALA A 1 198 ? -93.356 9.372 44.890 1.00 51.09 198 ALA A O 1
ATOM 1486 N N . GLN A 1 199 ? -91.626 9.092 46.286 1.00 54.00 199 GLN A N 1
ATOM 1487 C CA . GLN A 1 199 ? -92.443 8.685 47.442 1.00 54.00 199 GLN A CA 1
ATOM 1488 C C . GLN A 1 199 ? -93.024 9.871 48.234 1.00 54.00 199 GLN A C 1
ATOM 1490 O O . GLN A 1 199 ? -93.992 9.692 48.973 1.00 54.00 199 GLN A O 1
ATOM 1495 N N . MET A 1 200 ? -92.483 11.085 48.071 1.00 50.94 200 MET A N 1
ATOM 1496 C CA . MET A 1 200 ? -92.977 12.312 48.713 1.00 50.94 200 MET A CA 1
ATOM 1497 C C . MET A 1 200 ? -93.207 13.429 47.671 1.00 50.94 200 MET A C 1
ATOM 1499 O O . MET A 1 200 ? -92.345 14.293 47.491 1.00 50.94 200 MET A O 1
ATOM 1503 N N . PRO A 1 201 ? -94.388 13.486 47.019 1.00 51.72 201 PRO A N 1
ATOM 1504 C CA . PRO A 1 201 ? -94.660 14.401 45.900 1.00 51.72 201 PRO A CA 1
ATOM 1505 C C . PRO A 1 201 ? -94.596 15.906 46.227 1.00 51.72 201 PRO A C 1
ATOM 1507 O O . PRO A 1 201 ? -94.597 16.728 45.316 1.00 51.72 201 PRO A O 1
ATOM 1510 N N . MET A 1 202 ? -94.543 16.300 47.506 1.00 53.66 202 MET A N 1
ATOM 1511 C CA . MET A 1 202 ? -94.490 17.714 47.916 1.00 53.66 202 MET A CA 1
ATOM 1512 C C . MET A 1 202 ? -93.089 18.359 47.848 1.00 53.66 202 MET A C 1
ATOM 1514 O O . MET A 1 202 ? -92.989 19.561 48.077 1.00 53.66 202 MET A O 1
ATOM 1518 N N . ILE A 1 203 ? -92.013 17.619 47.531 1.00 50.66 203 ILE A N 1
ATOM 1519 C CA . ILE A 1 203 ? -90.622 18.146 47.555 1.00 50.66 203 ILE A CA 1
ATOM 1520 C C . ILE A 1 203 ? -90.076 18.469 46.145 1.00 50.66 203 ILE A C 1
ATOM 1522 O O . ILE A 1 203 ? -89.053 19.143 46.010 1.00 50.66 203 ILE A O 1
ATOM 1526 N N . ALA A 1 204 ? -90.794 18.087 45.081 1.00 50.69 204 ALA A N 1
ATOM 1527 C CA . ALA A 1 204 ? -90.436 18.381 43.687 1.00 50.69 204 ALA A CA 1
ATOM 1528 C C . ALA A 1 204 ? -90.062 19.861 43.394 1.00 50.69 204 ALA A C 1
ATOM 1530 O O . ALA A 1 204 ? -89.124 20.076 42.630 1.00 50.69 204 ALA A O 1
ATOM 1531 N N . PRO A 1 205 ? -90.677 20.889 44.022 1.00 54.00 205 PRO A N 1
ATOM 1532 C CA . PRO A 1 205 ? -90.313 22.284 43.752 1.00 54.00 205 PRO A CA 1
ATOM 1533 C C . PRO A 1 205 ? -88.979 22.736 44.373 1.00 54.00 205 PRO A C 1
ATOM 1535 O O . PRO A 1 205 ? -88.393 23.712 43.915 1.00 54.00 205 PRO A O 1
ATOM 1538 N N . ILE A 1 206 ? -88.493 22.068 45.428 1.00 51.34 206 ILE A N 1
ATOM 1539 C CA . ILE A 1 206 ? -87.278 22.484 46.159 1.00 51.34 206 ILE A CA 1
ATOM 1540 C C . ILE A 1 206 ? -86.025 21.819 45.565 1.00 51.34 206 ILE A C 1
ATOM 1542 O O . ILE A 1 206 ? -84.955 22.428 45.538 1.00 51.34 206 ILE A O 1
ATOM 1546 N N . ALA A 1 207 ? -86.156 20.607 45.019 1.00 47.34 207 ALA A N 1
ATOM 1547 C CA . ALA A 1 207 ? -85.063 19.914 44.332 1.00 47.34 207 ALA A CA 1
ATOM 1548 C C . ALA A 1 207 ? -84.592 20.656 43.060 1.00 47.34 207 ALA A C 1
ATOM 1550 O O . ALA A 1 207 ? -83.394 20.692 42.778 1.00 47.34 207 ALA A O 1
ATOM 1551 N N . ASP A 1 208 ? -85.508 21.319 42.346 1.00 50.91 208 ASP A N 1
ATOM 1552 C CA . ASP A 1 208 ? -85.200 22.095 41.134 1.00 50.91 208 ASP A CA 1
ATOM 1553 C C . ASP A 1 208 ? -84.395 23.377 41.455 1.00 50.91 208 ASP A C 1
ATOM 1555 O O . ASP A 1 208 ? -83.476 23.764 40.729 1.00 50.91 208 ASP A O 1
ATOM 1559 N N . ALA A 1 209 ? -84.649 23.986 42.622 1.00 52.47 209 ALA A N 1
ATOM 1560 C CA . ALA A 1 209 ? -83.905 25.149 43.111 1.00 52.47 209 ALA A CA 1
ATOM 1561 C C . ALA A 1 209 ? -82.471 24.798 43.566 1.00 52.47 209 ALA A C 1
ATOM 1563 O O . ALA A 1 209 ? -81.542 25.578 43.349 1.00 52.47 209 ALA A O 1
ATOM 1564 N N . ILE A 1 210 ? -82.260 23.611 44.149 1.00 52.19 210 ILE A N 1
ATOM 1565 C CA . ILE A 1 210 ? -80.921 23.130 44.538 1.00 52.19 210 ILE A CA 1
ATOM 1566 C C . ILE A 1 210 ? -80.095 22.753 43.294 1.00 52.19 210 ILE A C 1
ATOM 1568 O O . ILE A 1 210 ? -78.900 23.046 43.238 1.00 52.19 210 ILE A O 1
ATOM 1572 N N . MET A 1 211 ? -80.730 22.194 42.258 1.00 51.81 211 MET A N 1
ATOM 1573 C CA . MET A 1 211 ? -80.086 21.895 40.969 1.00 51.81 211 MET A CA 1
ATOM 1574 C C . MET A 1 211 ? -79.668 23.158 40.196 1.00 51.81 211 MET A C 1
ATOM 1576 O O . MET A 1 211 ? -78.595 23.175 39.588 1.00 51.81 211 MET A O 1
ATOM 1580 N N . GLN A 1 212 ? -80.441 24.249 40.271 1.00 52.44 212 GLN A N 1
ATOM 1581 C CA . GLN A 1 212 ? -80.016 25.553 39.738 1.00 52.44 212 GLN A CA 1
ATOM 1582 C C . GLN A 1 212 ? -78.865 26.176 40.551 1.00 52.44 212 GLN A C 1
ATOM 1584 O O . GLN A 1 212 ? -77.944 26.748 39.965 1.00 52.44 212 GLN A O 1
ATOM 1589 N N . GLY A 1 213 ? -78.863 26.019 41.881 1.00 50.47 213 GLY A N 1
ATOM 1590 C CA . GLY A 1 213 ? -77.786 26.493 42.764 1.00 50.47 213 GLY A CA 1
ATOM 1591 C C . GLY A 1 213 ? -76.446 25.761 42.587 1.00 50.47 213 GLY A C 1
ATOM 1592 O O . GLY A 1 213 ? -75.394 26.345 42.835 1.00 50.47 213 GLY A O 1
ATOM 1593 N N . ALA A 1 214 ? -76.468 24.516 42.097 1.00 44.09 214 ALA A N 1
ATOM 1594 C CA . ALA A 1 214 ? -75.282 23.711 41.786 1.00 44.09 214 ALA A CA 1
ATOM 1595 C C . ALA A 1 214 ? -74.670 24.001 40.395 1.00 44.09 214 ALA A C 1
ATOM 1597 O O . ALA A 1 214 ? -73.752 23.303 39.964 1.00 44.09 214 ALA A O 1
ATOM 1598 N N . GLY A 1 215 ? -75.144 25.041 39.692 1.00 46.22 215 GLY A N 1
ATOM 1599 C CA . GLY A 1 215 ? -74.523 25.538 38.459 1.00 46.22 215 GLY A CA 1
ATOM 1600 C C . GLY A 1 215 ? -74.997 24.872 37.165 1.00 46.22 215 GLY A C 1
ATOM 1601 O O . GLY A 1 215 ? -74.325 24.992 36.139 1.00 46.22 215 GLY A O 1
ATOM 1602 N N . TYR A 1 216 ? -76.151 24.200 37.171 1.00 45.25 216 TYR A N 1
ATOM 1603 C CA . TYR A 1 216 ? -76.703 23.585 35.965 1.00 45.25 216 TYR A CA 1
ATOM 1604 C C . TYR A 1 216 ? -77.192 24.656 34.971 1.00 45.25 216 TYR A C 1
ATOM 1606 O O . TYR A 1 216 ? -78.236 25.282 35.153 1.00 45.25 216 TYR A O 1
ATOM 1614 N N . LYS A 1 217 ? -76.437 24.877 33.889 1.00 48.38 217 LYS A N 1
ATOM 1615 C CA . LYS A 1 217 ? -76.900 25.651 32.728 1.00 48.38 217 LYS A CA 1
ATOM 1616 C C . LYS A 1 217 ? -77.618 24.715 31.764 1.00 48.38 217 LYS A C 1
ATOM 1618 O O . LYS A 1 217 ? -77.020 23.764 31.269 1.00 48.38 217 LYS A O 1
ATOM 1623 N N . ARG A 1 218 ? -78.885 25.028 31.470 1.00 49.41 218 ARG A N 1
ATOM 1624 C CA . ARG A 1 218 ? -79.657 24.394 30.392 1.00 49.41 218 ARG A CA 1
ATOM 1625 C C . ARG A 1 218 ? -78.837 24.400 29.091 1.00 49.41 218 ARG A C 1
ATOM 1627 O O . ARG A 1 218 ? -78.435 25.484 28.660 1.00 49.41 218 ARG A O 1
ATOM 1634 N N . PRO A 1 219 ? -78.603 23.242 28.453 1.00 46.44 219 PRO A N 1
ATOM 1635 C CA . PRO A 1 219 ? -77.977 23.199 27.139 1.00 46.44 219 PRO A CA 1
ATOM 1636 C C . PRO A 1 219 ? -78.910 23.831 26.094 1.00 46.44 219 PRO A C 1
ATOM 1638 O O . PRO A 1 219 ? -80.037 23.382 25.900 1.00 46.44 219 PRO A O 1
ATOM 1641 N N . MET A 1 220 ? -78.449 24.874 25.409 1.00 36.47 220 MET A N 1
ATOM 1642 C CA . MET A 1 220 ? -79.018 25.354 24.145 1.00 36.47 220 MET A CA 1
ATOM 1643 C C . MET A 1 220 ? -77.856 25.442 23.146 1.00 36.47 220 MET A C 1
ATOM 1645 O O . MET A 1 220 ? -76.868 26.095 23.489 1.00 36.47 220 MET A O 1
ATOM 1649 N N . PRO A 1 221 ? -77.920 24.805 21.956 1.00 48.91 221 PRO A N 1
ATOM 1650 C CA . PRO A 1 221 ? -79.093 24.248 21.268 1.00 48.91 221 PRO A CA 1
ATOM 1651 C C . PRO A 1 221 ? -79.141 22.699 21.184 1.00 48.91 221 PRO A C 1
ATOM 1653 O O . PRO A 1 221 ? -78.194 22.078 20.718 1.00 48.91 221 PRO A O 1
ATOM 1656 N N . GLY A 1 222 ? -80.302 22.127 21.551 1.00 49.81 222 GLY A N 1
ATOM 1657 C CA . GLY A 1 222 ? -80.902 20.886 21.016 1.00 49.81 222 GLY A CA 1
ATOM 1658 C C . GLY A 1 222 ? -80.346 19.525 21.463 1.00 49.81 222 GLY A C 1
ATOM 1659 O O . GLY A 1 222 ? -79.415 19.020 20.849 1.00 49.81 222 GLY A O 1
ATOM 1660 N N . GLY A 1 223 ? -80.997 18.871 22.434 1.00 33.84 223 GLY A N 1
ATOM 1661 C CA . GLY A 1 223 ? -80.780 17.446 22.723 1.00 33.84 223 GLY A CA 1
ATOM 1662 C C . GLY A 1 223 ? -81.742 16.889 23.776 1.00 33.84 223 GLY A C 1
ATOM 1663 O O . GLY A 1 223 ? -81.505 17.079 24.962 1.00 33.84 223 GLY A O 1
ATOM 1664 N N . ASP A 1 224 ? -82.815 16.260 23.287 1.00 44.28 224 ASP A N 1
ATOM 1665 C CA . ASP A 1 224 ? -83.800 15.361 23.914 1.00 44.28 224 ASP A CA 1
ATOM 1666 C C . ASP A 1 224 ? -84.300 15.656 25.338 1.00 44.28 224 ASP A C 1
ATOM 1668 O O . ASP A 1 224 ? -83.745 15.211 26.340 1.00 44.28 224 ASP A O 1
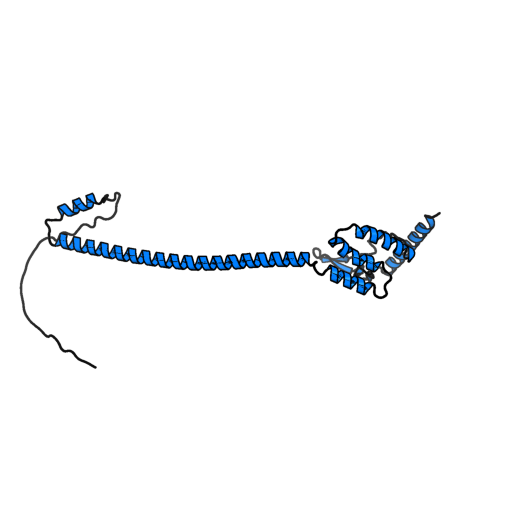ATOM 1672 N N . ASP A 1 225 ? -85.453 16.332 25.380 1.00 53.12 225 ASP A N 1
ATOM 1673 C CA . ASP A 1 225 ? -86.432 16.302 26.471 1.00 53.12 225 ASP A CA 1
ATOM 1674 C C . ASP A 1 225 ? -87.082 14.904 26.548 1.00 53.12 225 ASP A C 1
ATOM 1676 O O . ASP A 1 225 ? -87.857 14.538 25.653 1.00 53.12 225 ASP A O 1
ATOM 1680 N N . PRO A 1 226 ? -86.807 14.095 27.589 1.00 47.34 226 PRO A N 1
ATOM 1681 C CA . PRO A 1 226 ? -87.545 12.875 27.845 1.00 47.34 226 PRO A CA 1
ATOM 1682 C C . PRO A 1 226 ? -88.853 13.270 28.534 1.00 47.34 226 PRO A C 1
ATOM 1684 O O . PRO A 1 226 ? -88.974 13.269 29.758 1.00 47.34 226 PRO A O 1
ATOM 1687 N N . ASN A 1 227 ? -89.836 13.613 27.708 1.00 44.41 227 ASN A N 1
ATOM 1688 C CA . ASN A 1 227 ? -91.226 13.802 28.089 1.00 44.41 227 ASN A CA 1
ATOM 1689 C C . ASN A 1 227 ? -91.680 12.630 28.987 1.00 44.41 227 ASN A C 1
ATOM 1691 O O . ASN A 1 227 ? -91.793 11.493 28.521 1.00 44.41 227 ASN A O 1
ATOM 1695 N N . PHE A 1 228 ? -91.904 12.879 30.281 1.00 40.75 228 PHE A N 1
ATOM 1696 C CA . PHE A 1 228 ? -92.417 11.861 31.197 1.00 40.75 228 PHE A CA 1
ATOM 1697 C C . PHE A 1 228 ? -93.879 11.561 30.837 1.00 40.75 228 PHE A C 1
ATOM 1699 O O . PHE A 1 228 ? -94.718 12.464 30.909 1.00 40.75 228 PHE A O 1
ATOM 1706 N N . PRO A 1 229 ? -94.235 10.315 30.473 1.00 47.00 229 PRO A N 1
ATOM 1707 C CA . PRO A 1 229 ? -95.625 9.973 30.223 1.00 47.00 229 PRO A CA 1
ATOM 1708 C C . PRO A 1 229 ? -96.417 10.088 31.530 1.00 47.00 229 PRO A C 1
ATOM 1710 O O . PRO A 1 229 ? -96.148 9.394 32.510 1.00 47.00 229 PRO A O 1
ATOM 1713 N N . THR A 1 230 ? -97.413 10.972 31.539 1.00 47.81 230 THR A N 1
ATOM 1714 C CA . THR A 1 230 ? -98.423 11.029 32.596 1.00 47.81 230 THR A CA 1
ATOM 1715 C C . THR A 1 230 ? -99.464 9.931 32.346 1.00 47.81 230 THR A C 1
ATOM 1717 O O . THR A 1 230 ? -99.967 9.811 31.226 1.00 47.81 230 THR A O 1
ATOM 1720 N N . PRO A 1 231 ? -99.803 9.092 33.340 1.00 39.34 231 PRO A N 1
ATOM 1721 C CA . PRO A 1 231 ? -100.832 8.078 33.160 1.00 39.34 231 PRO A CA 1
ATOM 1722 C C . PRO A 1 231 ? -102.219 8.732 33.103 1.00 39.34 231 PRO A C 1
ATOM 1724 O O . PRO A 1 231 ? -102.680 9.351 34.063 1.00 39.34 231 PRO A O 1
ATOM 1727 N N . ALA A 1 232 ? -102.896 8.571 31.965 1.00 40.72 232 ALA A N 1
ATOM 1728 C CA . ALA A 1 232 ? -104.298 8.920 31.806 1.00 40.72 232 ALA A CA 1
ATOM 1729 C C . ALA A 1 232 ? -105.189 7.875 32.504 1.00 40.72 232 ALA A C 1
ATOM 1731 O O . ALA A 1 232 ? -105.204 6.709 32.131 1.00 40.72 232 ALA A O 1
ATOM 1732 N N . GLN A 1 233 ? -105.922 8.354 33.509 1.00 37.59 233 GLN A N 1
ATOM 1733 C CA . GLN A 1 233 ? -107.252 7.925 33.958 1.00 37.59 233 GLN A CA 1
ATOM 1734 C C . GLN A 1 233 ? -107.526 6.432 34.238 1.00 37.59 233 GLN A C 1
ATOM 1736 O O . GLN A 1 233 ? -107.704 5.587 33.369 1.00 37.59 233 GLN A O 1
ATOM 1741 N N . THR A 1 234 ? -107.729 6.200 35.532 1.00 42.53 234 THR A N 1
ATOM 1742 C CA . THR A 1 234 ? -108.630 5.250 36.192 1.00 42.53 234 THR A CA 1
ATOM 1743 C C . THR A 1 234 ? -109.841 4.801 35.358 1.00 42.53 234 THR A C 1
ATOM 1745 O O . THR A 1 234 ? -110.675 5.626 34.992 1.00 42.53 234 THR A O 1
ATOM 1748 N N . ALA A 1 235 ? -110.034 3.486 35.211 1.00 33.19 235 ALA A N 1
ATOM 1749 C CA . ALA A 1 235 ? -111.361 2.873 35.096 1.00 33.19 235 ALA A CA 1
ATOM 1750 C C . ALA A 1 235 ? -111.314 1.396 35.522 1.00 33.19 235 ALA A C 1
ATOM 1752 O O . ALA A 1 235 ? -110.490 0.612 35.063 1.00 33.19 235 ALA A O 1
ATOM 1753 N N . ALA A 1 236 ? -112.195 1.064 36.459 1.00 35.22 236 ALA A N 1
ATOM 1754 C CA . ALA A 1 236 ? -112.344 -0.215 37.137 1.00 35.22 236 ALA A CA 1
ATOM 1755 C C . ALA A 1 236 ? -112.964 -1.320 36.260 1.00 35.22 236 ALA A C 1
ATOM 1757 O O . ALA A 1 236 ? -113.662 -1.018 35.299 1.00 35.22 236 ALA A O 1
ATOM 1758 N N . MET A 1 237 ? -112.782 -2.585 36.665 1.00 34.03 237 MET A N 1
ATOM 1759 C CA . MET A 1 237 ? -113.822 -3.583 37.020 1.00 34.03 237 MET A CA 1
ATOM 1760 C C . MET A 1 237 ? -113.173 -4.989 37.023 1.00 34.03 237 MET A C 1
ATOM 1762 O O . MET A 1 237 ? -112.566 -5.378 36.038 1.00 34.03 237 MET A O 1
ATOM 1766 N N . ASN A 1 238 ? -113.043 -5.693 38.152 1.00 36.38 238 ASN A N 1
ATOM 1767 C CA . ASN A 1 238 ? -114.033 -6.447 38.946 1.00 36.38 238 ASN A CA 1
ATOM 1768 C C . ASN A 1 238 ? -113.994 -7.966 38.633 1.00 36.38 238 ASN A C 1
ATOM 1770 O O . ASN A 1 238 ? -114.203 -8.345 37.486 1.00 36.38 238 ASN A O 1
ATOM 1774 N N . ILE A 1 239 ? -113.857 -8.781 39.702 1.00 34.88 239 ILE A N 1
ATOM 1775 C CA . ILE A 1 239 ? -114.237 -10.217 39.851 1.00 34.88 239 ILE A CA 1
ATOM 1776 C C . ILE A 1 239 ? -113.243 -11.228 39.217 1.00 34.88 239 ILE A C 1
ATOM 1778 O O . ILE A 1 239 ? -112.916 -11.099 38.049 1.00 34.88 239 ILE A O 1
ATOM 1782 N N . LYS A 1 240 ? -112.726 -12.295 39.860 1.00 32.78 240 LYS A N 1
ATOM 1783 C CA . LYS A 1 240 ? -113.094 -13.109 41.045 1.00 32.78 240 LYS A CA 1
ATOM 1784 C C . LYS A 1 240 ? -111.839 -13.888 41.517 1.00 32.78 240 LYS A C 1
ATOM 1786 O O . LYS A 1 240 ? -111.147 -14.461 40.682 1.00 32.78 240 LYS A O 1
ATOM 1791 N N . ASP A 1 241 ? -111.608 -13.952 42.826 1.00 37.91 241 ASP A N 1
ATOM 1792 C CA . ASP A 1 241 ? -110.800 -14.967 43.548 1.00 37.91 241 ASP A CA 1
ATOM 1793 C C . ASP A 1 241 ? -111.293 -16.424 43.292 1.00 37.91 241 ASP A C 1
ATOM 1795 O O . ASP A 1 241 ? -112.368 -16.546 42.687 1.00 37.91 241 ASP A O 1
ATOM 1799 N N . PRO A 1 242 ? -110.694 -17.533 43.831 1.00 53.38 242 PRO A N 1
ATOM 1800 C CA . PRO A 1 242 ? -109.541 -17.688 44.768 1.00 53.38 242 PRO A CA 1
ATOM 1801 C C . PRO A 1 242 ? -108.578 -18.903 44.492 1.00 53.38 242 PRO A C 1
ATOM 1803 O O . PRO A 1 242 ? -108.738 -19.630 43.515 1.00 53.38 242 PRO A O 1
ATOM 1806 N N . TYR A 1 243 ? -107.680 -19.176 45.468 1.00 38.28 243 TYR A N 1
ATOM 1807 C CA . TYR A 1 243 ? -106.928 -20.421 45.820 1.00 38.28 243 TYR A CA 1
ATOM 1808 C C . TYR A 1 243 ? -105.488 -20.550 45.249 1.00 38.28 243 TYR A C 1
ATOM 1810 O O . TYR A 1 243 ? -105.271 -20.277 44.080 1.00 38.28 243 TYR A O 1
ATOM 1818 N N . VAL A 1 244 ? -104.421 -20.997 45.943 1.00 40.91 244 VAL A N 1
ATOM 1819 C CA . VAL A 1 244 ? -104.154 -21.532 47.304 1.00 40.91 244 VAL A CA 1
ATOM 1820 C C . VAL A 1 244 ? -102.632 -21.515 47.540 1.00 40.91 244 VAL A C 1
ATOM 1822 O O . VAL A 1 244 ? -101.863 -21.948 46.693 1.00 40.91 244 VAL A O 1
ATOM 1825 N N . GLN A 1 245 ? -102.159 -20.836 48.586 1.00 38.06 245 GLN A N 1
ATOM 1826 C CA . GLN A 1 245 ? -101.561 -21.368 49.821 1.00 38.06 245 GLN A CA 1
ATOM 1827 C C . GLN A 1 245 ? -100.597 -22.572 49.684 1.00 38.06 245 GLN A C 1
ATOM 1829 O O . GLN A 1 245 ? -101.003 -23.724 49.731 1.00 38.06 245 GLN A O 1
ATOM 1834 N N . GLY A 1 246 ? -99.297 -22.258 49.712 1.00 43.62 246 GLY A N 1
ATOM 1835 C CA . GLY A 1 246 ? -98.355 -22.848 50.669 1.00 43.62 246 GLY A CA 1
ATOM 1836 C C . GLY A 1 246 ? -97.730 -24.207 50.346 1.00 43.62 246 GLY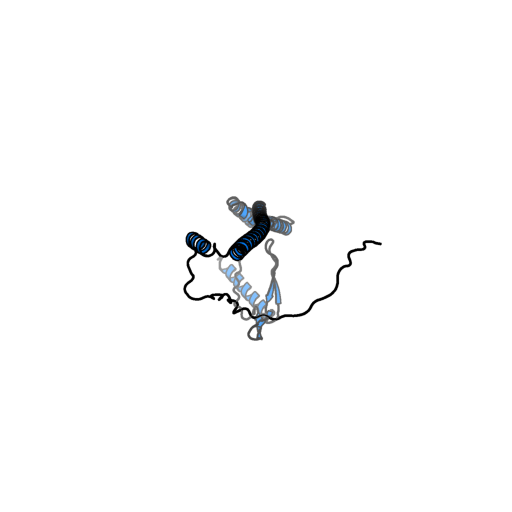 A C 1
ATOM 1837 O O . GLY A 1 246 ? -98.358 -25.244 50.512 1.00 43.62 246 GLY A O 1
ATOM 1838 N N . GLN A 1 247 ? -96.418 -24.200 50.098 1.00 38.41 247 GLN A N 1
ATOM 1839 C CA . GLN A 1 247 ? -95.509 -25.224 50.621 1.00 38.41 247 GLN A CA 1
ATOM 1840 C C . GLN A 1 247 ? -94.074 -24.681 50.662 1.00 38.41 247 GLN A C 1
ATOM 1842 O O . GLN A 1 247 ? -93.437 -24.460 49.637 1.00 38.41 247 GLN A O 1
ATOM 1847 N N . GLY A 1 248 ? -93.584 -24.432 51.879 1.00 40.00 248 GLY A N 1
ATOM 1848 C CA . GLY A 1 248 ? -92.154 -24.481 52.182 1.00 40.00 248 GLY A CA 1
ATOM 1849 C C . GLY A 1 248 ? -91.736 -25.917 52.556 1.00 40.00 248 GLY A C 1
ATOM 1850 O O . GLY A 1 248 ? -92.495 -26.859 52.343 1.00 40.00 248 GLY A O 1
ATOM 1851 N N . PRO A 1 249 ? -90.576 -26.105 53.194 1.00 57.03 249 PRO A N 1
ATOM 1852 C CA . PRO A 1 249 ? -89.317 -26.446 52.533 1.00 57.03 249 PRO A CA 1
ATOM 1853 C C . PRO A 1 249 ? -88.806 -27.833 52.961 1.00 57.03 249 PRO A C 1
ATOM 1855 O O . PRO A 1 249 ? -89.065 -28.252 54.088 1.00 57.03 249 PRO A O 1
ATOM 1858 N N . ARG A 1 250 ? -87.990 -28.520 52.143 1.00 39.22 250 ARG A N 1
ATOM 1859 C CA . ARG A 1 250 ? -87.126 -29.612 52.640 1.00 39.22 250 ARG A CA 1
ATOM 1860 C C . ARG A 1 250 ? -85.733 -29.600 52.012 1.00 39.22 250 ARG A C 1
ATOM 1862 O O . ARG A 1 250 ? -85.561 -29.545 50.802 1.00 39.22 250 ARG A O 1
ATOM 1869 N N . VAL A 1 251 ? -84.778 -29.639 52.932 1.00 43.69 251 VAL A N 1
ATOM 1870 C CA . VAL A 1 251 ? -83.318 -29.652 52.831 1.00 43.69 251 VAL A CA 1
ATOM 1871 C C . VAL A 1 251 ? -82.810 -31.096 52.708 1.00 43.69 251 VAL A C 1
ATOM 1873 O O . VAL A 1 251 ? -83.436 -32.002 53.259 1.00 43.69 251 VAL A O 1
ATOM 1876 N N . GLY A 1 252 ? -81.625 -31.261 52.104 1.00 35.69 252 GLY A N 1
ATOM 1877 C CA . GLY A 1 252 ? -80.732 -32.426 52.242 1.00 35.69 252 GLY A CA 1
ATOM 1878 C C . GLY A 1 252 ? -80.816 -33.390 51.057 1.00 35.69 252 GLY A C 1
ATOM 1879 O O . GLY A 1 252 ? -81.909 -33.738 50.639 1.00 35.69 252 GLY A O 1
ATOM 1880 N N . GLY A 1 253 ? -79.733 -33.876 50.458 1.00 37.94 253 GLY A N 1
ATOM 1881 C CA . GLY A 1 253 ? -78.313 -33.917 50.808 1.00 37.94 253 GLY A CA 1
ATOM 1882 C C . GLY A 1 253 ? -77.669 -35.074 50.016 1.00 37.94 253 GLY A C 1
ATOM 1883 O O . GLY A 1 253 ? -78.407 -35.902 49.482 1.00 37.94 253 GLY A O 1
ATOM 1884 N N . ALA A 1 254 ? -76.331 -35.132 50.043 1.00 37.69 254 ALA A N 1
ATOM 1885 C CA . ALA A 1 254 ? -75.406 -36.016 49.305 1.00 37.69 254 ALA A CA 1
ATOM 1886 C C . ALA A 1 254 ? -75.050 -35.565 47.879 1.00 37.69 254 ALA A C 1
ATOM 1888 O O . ALA A 1 254 ? -75.943 -35.525 47.006 1.00 37.69 254 ALA A O 1
#

Foldseek 3Di:
DVVPVVVVVQVVVVVVVVVVCVVCPLPWDKDWDPAALQGHIDIDIAQPFDADPPPRDTDGDNDSVPDDDDDDDDDDPPDLVVLVVVLVVLVVVLVPDDPLVVLVCVLVSLSSDDDPPSSVVSVVSVVVNVPDDPVRVVVVVVVVVVVVCVVVVVVVVVVVVVVVVVVVVVVVVVVVVVVVVVVVVVVVVVVVVVVVCVVPVPCVVVVVVVVVVVPDDDDPDDDDDPPDDDDDDDDDDDDDDDDDDDDDDDDDDD